Protein AF-A0A9W8F4L6-F1 (afdb_monomer)

Mean predicted aligned error: 13.05 Å

Sequence (241 aa):
MTMAGIDSVGIVLVGTKADLKDERQVTKKEAGELAAKFGCPYVETSAREGTNIEELFVKSVWVANKSRGRCEEGTVGARFVKGEYSEKYYPTVIDTYNKVLKVDGIEYNLEITDTKGQDEASLLDSFFVVSMEVYVIAFSVTSQRNFKIARVIRDKLFGLAGTAIIGMVLVGTKCDLVDERQVSREEAQAMADEFECPYVETSARLGTNIDELFIKSIYVANKSRGGLDDSSGDKAMCLFM

Foldseek 3Di:
DDPPPCLQDFDEAEAEPPVPPVPDPDDPVNSCVVCVVVVHHYDYDYPPVRPCPVVVVQSNVVSNCVSVVNDDFDDLQNCLQVVDGDSDDTQDQKDWDWDWDADPNATAIEIEIEHGPPPDLPPPDLVCLVPALEEEQEDEQLDPSSVVVSVVNLVVSCVSNPPADYQYEYEHEPVVPVVSGPHDPVNSVVVCVVVVHHYDYAYSPVRPCSSVRVNSRVVSSCVSVVNDDRDHHYYHYYYYD

pLDDT: mean 79.47, std 16.09, range [33.25, 98.5]

Solvent-accessible surface area (backbone atoms only — not comparable to full-atom values): 13875 Å² total; per-residue (Å²): 136,80,80,85,81,55,92,64,66,55,58,69,44,73,46,69,56,59,78,49,66,91,75,59,86,72,54,73,64,62,52,45,53,51,18,57,75,70,75,30,56,66,46,63,22,15,86,89,78,57,39,50,50,67,58,47,54,54,51,48,52,46,34,55,26,51,58,68,74,54,76,80,52,52,43,60,68,54,23,65,67,68,75,53,68,46,94,73,64,74,92,57,77,64,49,77,47,73,46,79,46,76,55,100,88,35,51,29,43,36,38,39,38,41,45,53,82,62,99,48,83,80,72,73,49,68,70,60,65,75,71,46,45,21,40,36,43,49,25,43,26,57,30,59,65,41,51,58,46,43,54,55,43,51,55,49,51,52,66,73,42,66,88,60,87,78,22,49,34,38,33,34,30,53,58,77,48,64,95,54,50,62,50,53,71,66,61,53,44,53,52,17,58,75,67,74,30,54,67,43,64,24,16,40,84,81,55,40,52,49,67,58,48,57,53,51,43,49,56,35,34,43,55,70,67,71,66,69,82,88,82,67,65,46,78,44,40,35,39,38,70

Structure (mmCIF, N/CA/C/O backbone):
data_AF-A0A9W8F4L6-F1
#
_entry.id   AF-A0A9W8F4L6-F1
#
loop_
_atom_site.group_PDB
_atom_site.id
_atom_site.type_symbol
_atom_site.label_atom_id
_atom_site.label_alt_id
_atom_site.label_comp_id
_atom_site.label_asym_id
_atom_site.label_entity_id
_atom_site.label_seq_id
_atom_site.pdbx_PDB_ins_code
_atom_site.Cartn_x
_atom_site.Cartn_y
_atom_site.Cartn_z
_atom_site.occupancy
_atom_site.B_iso_or_equiv
_atom_site.auth_seq_id
_atom_site.auth_comp_id
_atom_site.auth_asym_id
_atom_site.auth_atom_id
_atom_site.pdbx_PDB_model_num
ATOM 1 N N . MET A 1 1 ? 45.730 1.310 5.653 1.00 34.28 1 MET A N 1
ATOM 2 C CA . MET A 1 1 ? 44.902 2.520 5.486 1.00 34.28 1 MET A CA 1
ATOM 3 C C . MET A 1 1 ? 43.501 2.040 5.139 1.00 34.28 1 MET A C 1
ATOM 5 O O . MET A 1 1 ? 43.234 1.709 3.994 1.00 34.28 1 MET A O 1
ATOM 9 N N . THR A 1 2 ? 42.673 1.803 6.151 1.00 33.25 2 THR A N 1
ATOM 10 C CA . THR A 1 2 ? 41.296 1.319 5.991 1.00 33.25 2 THR A CA 1
ATOM 11 C C . THR A 1 2 ? 40.441 2.470 5.468 1.00 33.25 2 THR A C 1
ATOM 13 O O . THR A 1 2 ? 40.422 3.544 6.064 1.00 33.25 2 THR A O 1
ATOM 16 N N . MET A 1 3 ? 39.791 2.270 4.320 1.00 35.69 3 MET A N 1
ATOM 17 C CA . MET A 1 3 ? 38.921 3.258 3.673 1.00 35.69 3 MET A CA 1
ATOM 18 C C . MET A 1 3 ? 37.593 3.392 4.436 1.00 35.69 3 MET A C 1
ATOM 20 O O . MET A 1 3 ? 36.544 2.970 3.962 1.00 35.69 3 MET A O 1
ATOM 24 N N . ALA A 1 4 ? 37.642 3.973 5.633 1.00 38.38 4 ALA A N 1
ATOM 25 C CA . ALA A 1 4 ? 36.458 4.404 6.366 1.00 38.38 4 ALA A CA 1
ATOM 26 C C . ALA A 1 4 ? 35.875 5.639 5.657 1.00 38.38 4 ALA A C 1
ATOM 28 O O . ALA A 1 4 ? 36.333 6.760 5.866 1.00 38.38 4 ALA A O 1
ATOM 29 N N . GLY A 1 5 ? 34.933 5.419 4.739 1.00 38.94 5 GLY A N 1
ATOM 30 C CA . GLY A 1 5 ? 34.286 6.501 3.987 1.00 38.94 5 GLY A CA 1
ATOM 31 C C . GLY A 1 5 ? 33.469 6.078 2.764 1.00 38.94 5 GLY A C 1
ATOM 32 O O . GLY A 1 5 ? 32.783 6.919 2.194 1.00 38.94 5 GLY A O 1
ATOM 33 N N . ILE A 1 6 ? 33.514 4.803 2.358 1.00 46.62 6 ILE A N 1
ATOM 34 C CA . ILE A 1 6 ? 32.772 4.293 1.186 1.00 46.62 6 ILE A CA 1
ATOM 35 C C . ILE A 1 6 ? 31.476 3.561 1.561 1.00 46.62 6 ILE A C 1
ATOM 37 O O . ILE A 1 6 ? 30.700 3.220 0.674 1.00 46.62 6 ILE A O 1
ATOM 41 N N . ASP A 1 7 ? 31.196 3.354 2.850 1.00 48.59 7 ASP A N 1
ATOM 42 C CA . ASP A 1 7 ? 30.061 2.530 3.305 1.00 48.59 7 ASP A CA 1
ATOM 43 C C . ASP A 1 7 ? 28.673 3.110 2.946 1.00 48.59 7 ASP A C 1
ATOM 45 O O . ASP A 1 7 ? 27.651 2.474 3.189 1.00 48.59 7 ASP A O 1
ATOM 49 N N . SER A 1 8 ? 28.610 4.295 2.325 1.00 54.59 8 SER A N 1
ATOM 50 C CA . SER A 1 8 ? 27.372 4.952 1.881 1.00 54.59 8 SER A CA 1
ATOM 51 C C . SER A 1 8 ? 27.221 5.095 0.358 1.00 54.59 8 SER A C 1
ATOM 53 O O . SER A 1 8 ? 26.164 5.540 -0.108 1.00 54.59 8 SER A O 1
ATOM 55 N N . VAL A 1 9 ? 28.231 4.721 -0.440 1.00 65.12 9 VAL A N 1
ATOM 56 C CA . VAL A 1 9 ? 28.195 4.895 -1.900 1.00 65.12 9 VAL A CA 1
ATOM 57 C C . VAL A 1 9 ? 27.695 3.628 -2.569 1.00 65.12 9 VAL A C 1
ATOM 59 O O . VAL A 1 9 ? 28.310 2.566 -2.512 1.00 65.12 9 VAL A O 1
ATOM 62 N N . GLY A 1 10 ? 26.570 3.762 -3.254 1.00 74.50 10 GLY A N 1
ATOM 63 C CA . GLY A 1 10 ? 26.047 2.704 -4.082 1.00 74.50 10 GLY A CA 1
ATOM 64 C C . GLY A 1 10 ? 26.858 2.521 -5.378 1.00 74.50 10 GLY A C 1
ATOM 65 O O . GLY A 1 10 ? 26.986 3.462 -6.156 1.00 74.50 10 GLY A O 1
ATOM 66 N N . ILE A 1 11 ? 27.364 1.310 -5.634 1.00 85.00 11 ILE A N 1
ATOM 67 C CA . ILE A 1 11 ? 28.163 0.959 -6.822 1.00 85.00 11 ILE A CA 1
ATOM 68 C C . ILE A 1 11 ? 27.403 -0.032 -7.720 1.00 85.00 11 ILE A C 1
ATOM 70 O O . ILE A 1 11 ? 26.806 -0.980 -7.221 1.00 85.00 11 ILE A O 1
ATOM 74 N N . VAL A 1 12 ? 27.473 0.145 -9.044 1.00 89.75 12 VAL A N 1
ATOM 75 C CA . VAL A 1 12 ? 27.053 -0.841 -10.061 1.00 89.75 12 VAL A CA 1
ATOM 76 C C . VAL A 1 12 ? 28.251 -1.121 -10.968 1.00 89.75 12 VAL A C 1
ATOM 78 O O . VAL A 1 12 ? 28.859 -0.183 -11.481 1.00 89.75 12 VAL A O 1
ATOM 81 N N . LEU A 1 13 ? 28.602 -2.391 -11.178 1.00 92.44 13 LEU A N 1
ATOM 82 C CA . LEU A 1 13 ? 29.636 -2.772 -12.140 1.00 92.44 13 LEU A CA 1
ATOM 83 C C . LEU A 1 13 ? 29.029 -2.865 -13.545 1.00 92.44 13 LEU A C 1
ATOM 85 O O . LEU A 1 13 ? 28.025 -3.546 -13.748 1.00 92.44 13 LEU A O 1
ATOM 89 N N . VAL A 1 14 ? 29.658 -2.216 -14.526 1.00 94.56 14 VAL A N 1
ATOM 90 C CA . VAL A 1 14 ? 29.135 -2.142 -15.897 1.00 94.56 14 VAL A CA 1
ATOM 91 C C . VAL A 1 14 ? 30.160 -2.670 -16.893 1.00 94.56 14 VAL A C 1
ATOM 93 O O . VAL A 1 14 ? 31.240 -2.106 -17.050 1.00 94.56 14 VAL A O 1
ATOM 96 N N . GLY A 1 15 ? 29.807 -3.739 -17.604 1.00 93.19 15 GLY A N 1
ATOM 97 C CA . GLY A 1 15 ? 30.480 -4.129 -18.839 1.00 93.19 15 GLY A CA 1
ATOM 98 C C . GLY A 1 15 ? 29.952 -3.272 -19.984 1.00 93.19 15 GLY A C 1
ATOM 99 O O . GLY A 1 15 ? 28.742 -3.174 -20.163 1.00 93.19 15 GLY A O 1
ATOM 100 N N . THR A 1 16 ? 30.830 -2.636 -20.752 1.00 91.50 16 THR A N 1
ATOM 101 C CA . THR A 1 16 ? 30.438 -1.814 -21.910 1.00 91.50 16 THR A CA 1
ATOM 102 C C . THR A 1 16 ? 30.821 -2.509 -23.211 1.00 91.50 16 THR A C 1
ATOM 104 O O . THR A 1 16 ? 31.659 -3.410 -23.206 1.00 91.50 16 THR A O 1
ATOM 107 N N . LYS A 1 17 ? 30.228 -2.070 -24.327 1.00 90.56 17 LYS A N 1
ATOM 108 C CA . LYS A 1 17 ? 30.459 -2.627 -25.672 1.00 90.56 17 LYS A CA 1
ATOM 109 C C . LYS A 1 17 ? 30.108 -4.116 -25.780 1.00 90.56 17 LYS A C 1
ATOM 111 O O . LYS A 1 17 ? 30.828 -4.890 -26.404 1.00 90.56 17 LYS A O 1
ATOM 116 N N . ALA A 1 18 ? 29.003 -4.532 -25.159 1.00 88.69 18 ALA A N 1
ATOM 117 C CA . ALA A 1 18 ? 28.553 -5.926 -25.183 1.00 88.69 18 ALA A CA 1
ATOM 118 C C . ALA A 1 18 ? 28.288 -6.477 -26.604 1.00 88.69 18 ALA A C 1
ATOM 120 O O . ALA A 1 18 ? 28.269 -7.696 -26.787 1.00 88.69 18 ALA A O 1
ATOM 121 N N . ASP A 1 19 ? 28.114 -5.589 -27.587 1.00 89.06 19 ASP A N 1
ATOM 122 C CA . ASP A 1 19 ? 27.988 -5.882 -29.017 1.00 89.06 19 ASP A CA 1
ATOM 123 C C . ASP A 1 19 ? 29.286 -6.424 -29.647 1.00 89.06 19 ASP A C 1
ATOM 125 O O . ASP A 1 19 ? 29.230 -7.243 -30.564 1.00 89.06 19 ASP A O 1
ATOM 129 N N . LEU A 1 20 ? 30.460 -6.063 -29.117 1.00 90.94 20 LEU A N 1
ATOM 130 C CA . LEU A 1 20 ? 31.762 -6.514 -29.624 1.00 90.94 20 LEU A CA 1
ATOM 131 C C . LEU A 1 20 ? 32.162 -7.866 -29.015 1.00 90.94 20 LEU A C 1
ATOM 133 O O . LEU A 1 20 ? 33.085 -7.969 -28.205 1.00 90.94 20 LEU A O 1
ATOM 137 N N . LYS A 1 21 ? 31.437 -8.927 -29.385 1.00 85.19 21 LYS A N 1
ATOM 138 C CA . LYS A 1 21 ? 31.648 -10.277 -28.828 1.00 85.19 21 LYS A CA 1
ATOM 139 C C . LYS A 1 21 ? 33.041 -10.838 -29.124 1.00 85.19 21 LYS A C 1
ATOM 141 O O . LYS A 1 21 ? 33.616 -11.469 -28.242 1.00 85.19 21 LYS A O 1
ATOM 146 N N . ASP A 1 22 ? 33.574 -10.563 -30.310 1.00 88.12 22 ASP A N 1
ATOM 147 C CA . ASP A 1 22 ? 34.864 -11.095 -30.772 1.00 88.12 22 ASP A CA 1
ATOM 148 C C . ASP A 1 22 ? 36.071 -10.339 -30.191 1.00 88.12 22 ASP A C 1
ATOM 150 O O . ASP A 1 22 ? 37.180 -10.863 -30.154 1.00 88.12 22 ASP A O 1
ATOM 154 N N . GLU A 1 23 ? 35.856 -9.128 -29.668 1.00 88.38 23 GLU A N 1
ATOM 155 C CA . GLU A 1 23 ? 36.890 -8.324 -28.998 1.00 88.38 23 GLU A CA 1
ATOM 156 C C . GLU A 1 23 ? 36.858 -8.486 -27.469 1.00 88.38 23 GLU A C 1
ATOM 158 O O . GLU A 1 23 ? 37.618 -7.841 -26.739 1.00 88.38 23 GLU A O 1
ATOM 163 N N . ARG A 1 24 ? 35.980 -9.355 -26.955 1.00 88.12 24 ARG A N 1
ATOM 164 C CA . ARG A 1 24 ? 35.777 -9.563 -25.523 1.00 88.12 24 ARG A CA 1
ATOM 165 C C . ARG A 1 24 ? 37.049 -10.070 -24.845 1.00 88.12 24 ARG A C 1
ATOM 167 O O . ARG A 1 24 ? 37.495 -11.183 -25.089 1.00 88.12 24 ARG A O 1
ATOM 174 N N . GLN A 1 25 ? 37.545 -9.281 -23.895 1.00 91.06 25 GLN A N 1
ATOM 175 C CA . GLN A 1 25 ? 38.689 -9.649 -23.050 1.00 91.06 25 GLN A CA 1
ATOM 176 C C . GLN A 1 25 ? 38.284 -10.163 -21.662 1.00 91.06 25 GLN A C 1
ATOM 178 O O . GLN A 1 25 ? 39.087 -10.793 -20.988 1.00 91.06 25 GLN A O 1
ATOM 183 N N . VAL A 1 26 ? 37.051 -9.884 -21.222 1.00 90.62 26 VAL A N 1
ATOM 184 C CA . VAL A 1 26 ? 36.539 -10.292 -19.905 1.00 90.62 26 VAL A CA 1
ATOM 185 C C . VAL A 1 26 ? 35.246 -11.071 -20.086 1.00 90.62 26 VAL A C 1
ATOM 187 O O . VAL A 1 26 ? 34.292 -10.609 -20.729 1.00 90.62 26 VAL A O 1
ATOM 190 N N . THR A 1 27 ? 35.201 -12.274 -19.526 1.00 90.94 27 THR A N 1
ATOM 191 C CA . THR A 1 27 ? 34.002 -13.106 -19.572 1.00 90.94 27 THR A CA 1
ATOM 192 C C . THR A 1 27 ? 32.937 -12.580 -18.612 1.00 90.94 27 THR A C 1
ATOM 194 O O . THR A 1 27 ? 33.226 -11.958 -17.588 1.00 90.94 27 THR A O 1
ATOM 197 N N . LYS A 1 28 ? 31.666 -12.882 -18.904 1.00 88.25 28 LYS A N 1
ATOM 198 C CA . LYS A 1 28 ? 30.555 -12.539 -17.999 1.00 88.25 28 LYS A CA 1
ATOM 199 C C . LYS A 1 28 ? 30.740 -13.139 -16.603 1.00 88.25 28 LYS A C 1
ATOM 201 O O . LYS A 1 28 ? 30.336 -12.534 -15.617 1.00 88.25 28 LYS A O 1
ATOM 206 N N . LYS A 1 29 ? 31.335 -14.335 -16.537 1.00 89.06 29 LYS A N 1
ATOM 207 C CA . LYS A 1 29 ? 31.584 -15.062 -15.292 1.00 89.06 29 LYS A CA 1
ATOM 208 C C . LYS A 1 29 ? 32.605 -14.325 -14.425 1.00 89.06 29 LYS A C 1
ATOM 210 O O . LYS A 1 29 ? 32.299 -14.038 -13.276 1.00 89.06 29 LYS A O 1
ATOM 215 N N . GLU A 1 30 ? 33.752 -13.950 -14.989 1.00 92.50 30 GLU A N 1
ATOM 216 C CA . GLU A 1 30 ? 34.799 -13.207 -14.270 1.00 92.50 30 GLU A CA 1
ATOM 217 C C . GLU A 1 30 ? 34.292 -11.852 -13.764 1.00 92.50 30 GLU A C 1
ATOM 219 O O . GLU A 1 30 ? 34.523 -11.482 -12.614 1.00 92.50 30 GLU A O 1
ATOM 224 N N . ALA A 1 31 ? 33.548 -11.121 -14.598 1.00 90.38 31 ALA A N 1
ATOM 225 C CA . ALA A 1 31 ? 32.955 -9.852 -14.192 1.00 90.38 31 ALA A CA 1
ATOM 226 C C . ALA A 1 31 ? 31.881 -10.029 -13.101 1.00 90.38 31 ALA A C 1
ATOM 228 O O . ALA A 1 31 ? 31.809 -9.226 -12.171 1.00 90.38 31 ALA A O 1
ATOM 229 N N . GLY A 1 32 ? 31.082 -11.099 -13.174 1.00 87.06 32 GLY A N 1
ATOM 230 C CA . GLY A 1 32 ? 30.109 -11.454 -12.140 1.00 87.06 32 GLY A CA 1
ATOM 231 C C . GLY A 1 32 ? 30.762 -11.817 -10.802 1.00 87.06 32 GLY A C 1
ATOM 232 O O . GLY A 1 32 ? 30.316 -11.345 -9.758 1.00 87.06 32 GLY A O 1
ATOM 233 N N . GLU A 1 33 ? 31.847 -12.594 -10.822 1.00 90.19 33 GLU A N 1
ATOM 234 C CA . GLU A 1 33 ? 32.636 -12.935 -9.629 1.00 90.19 33 GLU A CA 1
ATOM 235 C C . GLU A 1 33 ? 33.272 -11.688 -8.995 1.00 90.19 33 GLU A C 1
ATOM 237 O O . GLU A 1 33 ? 33.252 -11.526 -7.772 1.00 90.19 33 GLU A O 1
ATOM 242 N N . LEU A 1 34 ? 33.774 -10.761 -9.819 1.00 88.00 34 LEU A N 1
ATOM 243 C CA . LEU A 1 34 ? 34.301 -9.481 -9.354 1.00 88.00 34 LEU A CA 1
ATOM 244 C C . LEU A 1 34 ? 33.211 -8.632 -8.685 1.00 88.00 34 LEU A C 1
ATOM 246 O O . LEU A 1 34 ? 33.422 -8.115 -7.590 1.00 88.00 34 LEU A O 1
ATOM 250 N N . ALA A 1 35 ? 32.038 -8.520 -9.308 1.00 86.12 35 ALA A N 1
ATOM 251 C CA . ALA A 1 35 ? 30.909 -7.776 -8.753 1.00 86.12 35 ALA A CA 1
ATOM 252 C C . ALA A 1 35 ? 30.435 -8.361 -7.415 1.00 86.12 35 ALA A C 1
ATOM 254 O O . ALA A 1 35 ? 30.217 -7.621 -6.456 1.00 86.12 35 ALA A O 1
ATOM 255 N N . ALA A 1 36 ? 30.378 -9.694 -7.313 1.00 80.69 36 ALA A N 1
ATOM 256 C CA . ALA A 1 36 ? 30.065 -10.388 -6.067 1.00 80.69 36 ALA A CA 1
ATOM 257 C C . ALA A 1 36 ? 31.086 -10.071 -4.962 1.00 80.69 36 ALA A C 1
ATOM 259 O O . ALA A 1 36 ? 30.694 -9.786 -3.832 1.00 80.69 36 ALA A O 1
ATOM 260 N N . LYS A 1 37 ? 32.386 -10.035 -5.291 1.00 84.25 37 LYS A N 1
ATOM 261 C CA . LYS A 1 37 ? 33.453 -9.661 -4.348 1.00 84.25 37 LYS A CA 1
ATOM 262 C C . LYS A 1 37 ? 33.311 -8.226 -3.825 1.00 84.25 37 LYS A C 1
ATOM 264 O O . LYS A 1 37 ? 33.662 -7.968 -2.677 1.00 84.25 37 LYS A O 1
ATOM 269 N N . PHE A 1 38 ? 32.797 -7.310 -4.644 1.00 80.94 38 PHE A N 1
ATOM 270 C CA . PHE A 1 38 ? 32.512 -5.923 -4.254 1.00 80.94 38 PHE A CA 1
ATOM 271 C C . PHE A 1 38 ? 31.097 -5.713 -3.694 1.00 80.94 38 PHE A C 1
ATOM 273 O O . PHE A 1 38 ? 30.747 -4.590 -3.336 1.00 80.94 38 PHE A O 1
ATOM 280 N N . GLY A 1 39 ? 30.273 -6.763 -3.615 1.00 79.12 39 GLY A N 1
ATOM 281 C CA . GLY A 1 39 ? 28.897 -6.671 -3.128 1.00 79.12 39 GLY A CA 1
ATOM 282 C C . GLY A 1 39 ? 27.981 -5.797 -3.996 1.00 79.12 39 GLY A C 1
ATOM 283 O O . GLY A 1 39 ? 26.990 -5.268 -3.490 1.00 79.12 39 GLY A O 1
ATOM 284 N N . CYS A 1 40 ? 28.296 -5.628 -5.283 1.00 82.31 40 CYS A N 1
ATOM 285 C CA . CYS A 1 40 ? 27.554 -4.777 -6.210 1.00 82.31 40 CYS A CA 1
ATOM 286 C C . CYS A 1 40 ? 26.892 -5.586 -7.341 1.00 82.31 40 CYS A C 1
ATOM 288 O O . CYS A 1 40 ? 27.348 -6.677 -7.686 1.00 82.31 40 CYS A O 1
ATOM 290 N N . PRO A 1 41 ? 25.794 -5.092 -7.940 1.00 85.50 41 PRO A N 1
ATOM 291 C CA . PRO A 1 41 ? 25.222 -5.706 -9.130 1.00 85.50 41 PRO A CA 1
ATOM 292 C C . PRO A 1 41 ? 26.109 -5.479 -10.360 1.00 85.50 41 PRO A C 1
ATOM 294 O O . PRO A 1 41 ? 26.782 -4.457 -10.479 1.00 85.50 41 PRO A O 1
ATOM 297 N N . TYR A 1 42 ? 26.035 -6.419 -11.302 1.00 92.94 42 TYR A N 1
ATOM 298 C CA . TYR A 1 42 ? 26.697 -6.359 -12.604 1.00 92.94 42 TYR A CA 1
ATOM 299 C C . TYR A 1 42 ? 25.675 -6.266 -13.743 1.00 92.94 42 TYR A C 1
ATOM 301 O O . TYR A 1 42 ? 24.632 -6.927 -13.688 1.00 92.94 42 TYR A O 1
ATOM 309 N N . VAL A 1 43 ? 25.978 -5.456 -14.762 1.00 92.25 43 VAL A N 1
ATOM 310 C CA . VAL A 1 43 ? 25.197 -5.315 -16.005 1.00 92.25 43 VAL A CA 1
ATOM 311 C C . VAL A 1 43 ? 26.138 -5.240 -17.196 1.00 92.25 43 VAL A C 1
ATOM 313 O O . VAL A 1 43 ? 27.144 -4.537 -17.151 1.00 92.25 43 VAL A O 1
ATOM 316 N N . GLU A 1 44 ? 25.791 -5.908 -18.291 1.00 93.00 44 GLU A N 1
ATOM 317 C CA . GLU A 1 44 ? 26.449 -5.702 -19.581 1.00 93.00 44 GLU A CA 1
ATOM 318 C C . GLU A 1 44 ? 25.601 -4.827 -20.480 1.00 93.00 44 GLU A C 1
ATOM 320 O O . GLU A 1 44 ? 24.432 -5.126 -20.682 1.00 93.00 44 GLU A O 1
ATOM 325 N N . THR A 1 45 ? 26.206 -3.801 -21.061 1.00 93.88 45 THR A N 1
ATOM 326 C CA . THR A 1 45 ? 25.520 -2.793 -21.861 1.00 93.88 45 THR A CA 1
ATOM 327 C C . THR A 1 45 ? 26.156 -2.624 -23.234 1.00 93.88 45 THR A C 1
ATOM 329 O O . THR A 1 45 ? 27.372 -2.764 -23.407 1.00 93.88 45 THR A O 1
ATOM 332 N N . SER A 1 46 ? 25.333 -2.266 -24.217 1.00 91.94 46 SER A N 1
ATOM 333 C CA . SER A 1 46 ? 25.796 -1.693 -25.480 1.00 91.94 46 SER A CA 1
ATOM 334 C C . SER A 1 46 ? 25.089 -0.367 -25.700 1.00 91.94 46 SER A C 1
ATOM 336 O O . SER A 1 46 ? 23.885 -0.329 -25.930 1.00 91.94 46 SER A O 1
ATOM 338 N N . ALA A 1 47 ? 25.844 0.730 -25.662 1.00 86.88 47 ALA A N 1
ATOM 339 C CA . ALA A 1 47 ? 25.307 2.039 -26.023 1.00 86.88 47 ALA A CA 1
ATOM 340 C C . ALA A 1 47 ? 24.929 2.112 -27.513 1.00 86.88 47 ALA A C 1
ATOM 342 O O . ALA A 1 47 ? 24.049 2.879 -27.882 1.00 86.88 47 ALA A O 1
ATOM 343 N N . ARG A 1 48 ? 25.582 1.305 -28.363 1.00 90.12 48 ARG A N 1
ATOM 344 C CA . ARG A 1 48 ? 25.323 1.247 -29.805 1.00 90.12 48 ARG A CA 1
ATOM 345 C C . ARG A 1 48 ? 23.995 0.564 -30.118 1.00 90.12 48 ARG A C 1
ATOM 347 O O . ARG A 1 48 ? 23.258 1.047 -30.966 1.00 90.12 48 ARG A O 1
ATOM 354 N N . GLU A 1 49 ? 23.719 -0.557 -29.456 1.00 89.75 49 GLU A N 1
ATOM 355 C CA . GLU A 1 49 ? 22.516 -1.364 -29.704 1.00 89.75 49 GLU A CA 1
ATOM 356 C C . GLU A 1 49 ? 21.366 -1.050 -28.736 1.00 89.75 49 GLU A C 1
ATOM 358 O O . GLU A 1 49 ? 20.273 -1.585 -28.883 1.00 89.75 49 GLU A O 1
ATOM 363 N N . GLY A 1 50 ? 21.597 -0.206 -27.725 1.00 84.44 50 GLY A N 1
ATOM 364 C CA . GLY A 1 50 ? 20.627 0.058 -26.657 1.00 84.44 50 GLY A CA 1
ATOM 365 C C . GLY A 1 50 ? 20.487 -1.090 -25.646 1.00 84.44 50 GLY A C 1
ATOM 366 O O . GLY A 1 50 ? 19.636 -1.037 -24.760 1.00 84.44 50 GLY A O 1
ATOM 367 N N . THR A 1 51 ? 21.329 -2.120 -25.735 1.00 86.56 51 THR A N 1
ATOM 368 C CA . THR A 1 51 ? 21.262 -3.321 -24.896 1.00 86.56 51 THR A CA 1
ATOM 369 C C . THR A 1 51 ? 21.444 -2.983 -23.415 1.00 86.56 51 THR A C 1
ATOM 371 O O . THR A 1 51 ? 22.481 -2.437 -23.027 1.00 86.56 51 THR A O 1
ATOM 374 N N . ASN A 1 52 ? 20.452 -3.353 -22.595 1.00 80.06 52 ASN A N 1
ATOM 375 C CA . ASN A 1 52 ? 20.416 -3.246 -21.126 1.00 80.06 52 ASN A CA 1
ATOM 376 C C . ASN A 1 52 ? 20.701 -1.844 -20.554 1.00 80.06 52 ASN A C 1
ATOM 378 O O . ASN A 1 52 ? 21.104 -1.709 -19.397 1.00 80.06 52 ASN A O 1
ATOM 382 N N . ILE A 1 53 ? 20.494 -0.787 -21.345 1.00 84.75 53 ILE A N 1
ATOM 383 C CA . ILE A 1 53 ? 20.680 0.595 -20.885 1.00 84.75 53 ILE A CA 1
ATOM 384 C C . ILE A 1 53 ? 19.639 0.948 -19.816 1.00 84.75 53 ILE A C 1
ATOM 386 O O . ILE A 1 53 ? 19.997 1.466 -18.761 1.00 84.75 53 ILE A O 1
ATOM 390 N N . GLU A 1 54 ? 18.372 0.591 -20.030 1.00 77.25 54 GLU A N 1
ATOM 391 C CA . GLU A 1 54 ? 17.310 0.779 -19.031 1.00 77.25 54 GLU A CA 1
ATOM 392 C C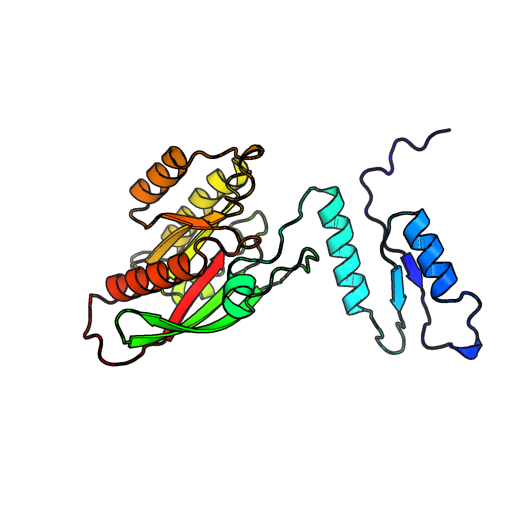 . GLU A 1 54 ? 17.588 -0.014 -17.746 1.00 77.25 54 GLU A C 1
ATOM 394 O O . GLU A 1 54 ? 17.504 0.531 -16.645 1.00 77.25 54 GLU A O 1
ATOM 399 N N . GLU A 1 55 ? 18.017 -1.275 -17.871 1.00 74.44 55 GLU A N 1
ATOM 400 C CA . GLU A 1 55 ? 18.382 -2.121 -16.729 1.00 74.44 55 GLU A CA 1
ATOM 401 C C . GLU A 1 55 ? 19.528 -1.510 -15.898 1.00 74.44 55 GLU A C 1
ATOM 403 O O . GLU A 1 55 ? 19.502 -1.567 -14.663 1.00 74.44 55 GLU A O 1
ATOM 408 N N . LEU A 1 56 ? 20.515 -0.883 -16.552 1.00 84.19 56 LEU A N 1
ATOM 409 C CA . LEU A 1 56 ? 21.594 -0.159 -15.880 1.00 84.19 56 LEU A CA 1
ATOM 410 C C . LEU A 1 56 ? 21.059 1.014 -15.047 1.00 84.19 56 LEU A C 1
ATOM 412 O O . LEU A 1 56 ? 21.442 1.159 -13.880 1.00 84.19 56 LEU A O 1
ATOM 416 N N . PHE A 1 57 ? 20.172 1.838 -15.611 1.00 78.62 57 PHE A N 1
ATOM 417 C CA . PHE A 1 57 ? 19.567 2.953 -14.877 1.00 78.62 57 PHE A CA 1
ATOM 418 C C . PHE A 1 57 ? 18.762 2.454 -13.676 1.00 78.62 57 PHE A C 1
ATOM 420 O O . PHE A 1 57 ? 18.952 2.935 -12.557 1.00 78.62 57 PHE A O 1
ATOM 427 N N . VAL A 1 58 ? 17.945 1.422 -13.875 1.00 66.50 58 VAL A N 1
ATOM 428 C CA . VAL A 1 58 ? 17.138 0.794 -12.822 1.00 66.50 58 VAL A CA 1
ATOM 429 C C . VAL A 1 58 ? 18.007 0.273 -11.672 1.00 66.50 58 VAL A C 1
ATOM 431 O O . VAL A 1 58 ? 17.741 0.573 -10.505 1.00 66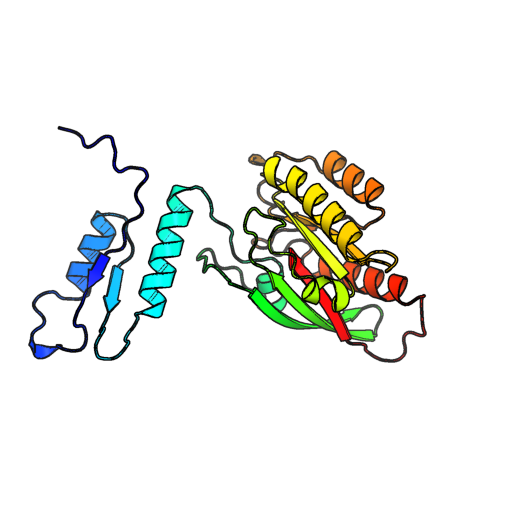.50 58 VAL A O 1
ATOM 434 N N . LYS A 1 59 ? 19.093 -0.453 -11.967 1.00 73.94 59 LYS A N 1
ATOM 435 C CA . LYS A 1 59 ? 20.009 -0.958 -10.928 1.00 73.94 59 LYS A CA 1
ATOM 436 C C . LYS A 1 59 ? 20.770 0.159 -10.225 1.00 73.94 59 LYS A C 1
ATOM 438 O O . LYS A 1 59 ? 21.014 0.050 -9.027 1.00 73.94 59 LYS A O 1
ATOM 443 N N . SER A 1 60 ? 21.103 1.238 -10.929 1.00 75.62 60 SER A N 1
ATOM 444 C CA . SER A 1 60 ? 21.757 2.409 -10.333 1.00 75.62 60 SER A CA 1
ATOM 445 C C . SER A 1 60 ? 20.857 3.077 -9.293 1.00 75.62 60 SER A C 1
ATOM 447 O O . SER A 1 60 ? 21.302 3.373 -8.183 1.00 75.62 60 SER A O 1
ATOM 449 N N . VAL A 1 61 ? 19.567 3.231 -9.608 1.00 67.44 61 VAL A N 1
ATOM 450 C CA . VAL A 1 61 ? 18.565 3.740 -8.661 1.00 67.44 61 VAL A CA 1
ATOM 451 C C . VAL A 1 61 ? 18.382 2.778 -7.482 1.00 67.44 61 VAL A C 1
ATOM 453 O O . VAL A 1 61 ? 18.365 3.224 -6.335 1.00 67.44 61 VAL A O 1
ATOM 456 N N . TRP A 1 62 ? 18.301 1.465 -7.731 1.00 62.78 62 TRP A N 1
ATOM 457 C CA . TRP A 1 62 ? 18.181 0.457 -6.668 1.00 62.78 62 TRP A CA 1
ATOM 458 C C . TRP A 1 62 ? 19.340 0.537 -5.669 1.00 62.78 62 TRP A C 1
ATOM 460 O O . TRP A 1 62 ? 19.124 0.647 -4.461 1.00 62.78 62 TRP A O 1
ATOM 470 N N . VAL A 1 63 ? 20.574 0.553 -6.170 1.00 71.50 63 VAL A N 1
ATOM 471 C CA . VAL A 1 63 ? 21.775 0.623 -5.338 1.00 71.50 63 VAL A CA 1
ATOM 472 C C . VAL A 1 63 ? 21.838 1.942 -4.544 1.00 71.50 63 VAL A C 1
ATOM 474 O O . VAL A 1 63 ? 22.185 1.931 -3.362 1.00 71.50 63 VAL A O 1
ATOM 477 N N . ALA A 1 64 ? 21.435 3.067 -5.143 1.00 68.50 64 ALA A N 1
ATOM 478 C CA . ALA A 1 64 ? 21.375 4.365 -4.466 1.00 68.50 64 ALA A CA 1
ATOM 479 C C . ALA A 1 64 ? 20.297 4.450 -3.366 1.00 68.50 64 ALA A C 1
ATOM 481 O O . ALA A 1 64 ? 20.424 5.258 -2.440 1.00 68.50 64 ALA A O 1
ATOM 482 N N . ASN A 1 65 ? 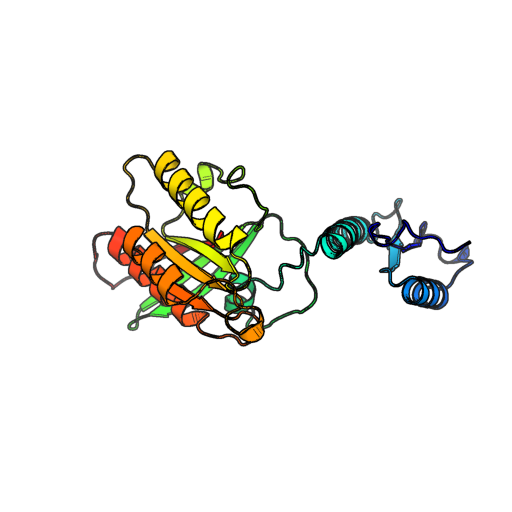19.234 3.649 -3.466 1.00 58.38 65 ASN A N 1
ATOM 483 C CA . ASN A 1 65 ? 18.165 3.582 -2.468 1.00 58.38 65 ASN A CA 1
ATOM 484 C C . ASN A 1 65 ? 18.486 2.588 -1.343 1.00 58.38 65 ASN A C 1
ATOM 486 O O . ASN A 1 65 ? 18.222 2.889 -0.177 1.00 58.38 65 ASN A O 1
ATOM 490 N N . LYS A 1 66 ? 19.154 1.469 -1.658 1.00 57.03 66 LYS A N 1
ATOM 491 C CA . LYS A 1 66 ? 19.608 0.478 -0.670 1.00 57.03 66 LYS A CA 1
ATOM 492 C C . LYS A 1 66 ? 20.498 1.100 0.413 1.00 57.03 66 LYS A C 1
ATOM 494 O O . LYS A 1 66 ? 20.286 0.835 1.592 1.00 57.03 66 LYS A O 1
ATOM 499 N N . SER A 1 67 ? 21.451 1.966 0.047 1.00 53.88 67 SER A N 1
ATOM 500 C CA . SER A 1 67 ? 22.343 2.628 1.021 1.00 53.88 67 SER A CA 1
ATOM 501 C C . SER A 1 67 ? 21.646 3.677 1.897 1.00 53.88 67 SER A C 1
ATOM 503 O O . SER A 1 67 ? 22.201 4.107 2.904 1.00 53.88 67 SER A O 1
ATOM 505 N N . ARG A 1 68 ? 20.415 4.070 1.549 1.00 52.69 68 ARG A N 1
ATOM 506 C CA . ARG A 1 68 ? 19.584 5.010 2.316 1.00 52.69 68 ARG A CA 1
ATOM 507 C C . ARG A 1 68 ? 18.568 4.316 3.229 1.00 52.69 68 ARG A C 1
ATOM 509 O O . ARG A 1 68 ? 17.705 4.995 3.772 1.00 52.69 68 ARG A O 1
ATOM 516 N N . GLY A 1 69 ? 18.624 2.985 3.354 1.00 44.06 69 GLY A N 1
ATOM 517 C CA . GLY A 1 69 ? 17.599 2.210 4.064 1.00 44.06 69 GLY A CA 1
ATOM 518 C C . GLY A 1 69 ? 16.225 2.261 3.385 1.00 44.06 69 GLY A C 1
ATOM 519 O O . GLY A 1 69 ? 15.222 1.913 3.995 1.00 44.06 69 GLY A O 1
ATOM 520 N N . ARG A 1 70 ? 16.165 2.705 2.122 1.00 43.84 70 ARG A N 1
ATOM 521 C CA . ARG A 1 70 ? 14.935 2.790 1.332 1.00 43.84 70 ARG A CA 1
ATOM 522 C C . ARG A 1 70 ? 14.784 1.510 0.518 1.00 43.84 70 ARG A C 1
ATOM 524 O O . ARG A 1 70 ? 15.128 1.460 -0.662 1.00 43.84 70 ARG A O 1
ATOM 531 N N . CYS A 1 71 ? 14.304 0.469 1.186 1.00 37.91 71 CYS A N 1
ATOM 532 C CA . CYS A 1 71 ? 13.829 -0.760 0.564 1.00 37.91 71 CYS A CA 1
ATOM 533 C C . CYS A 1 71 ? 12.310 -0.795 0.727 1.00 37.91 71 CYS A C 1
ATOM 535 O O . CYS A 1 71 ? 11.810 -1.122 1.798 1.00 37.91 71 CYS A O 1
ATOM 537 N N . GLU A 1 72 ? 11.571 -0.449 -0.319 1.00 46.16 72 GLU A N 1
ATOM 538 C CA . GLU A 1 72 ? 10.114 -0.595 -0.313 1.00 46.16 72 GLU A CA 1
ATOM 539 C C . GLU A 1 72 ? 9.705 -1.569 -1.414 1.00 46.16 72 GLU A C 1
ATOM 541 O O . GLU A 1 72 ? 9.233 -1.172 -2.460 1.00 46.16 72 GLU A O 1
ATOM 546 N N . GLU A 1 73 ? 10.085 -2.832 -1.185 1.00 53.09 73 GLU A N 1
ATOM 547 C CA . GLU A 1 73 ? 9.279 -4.071 -1.224 1.00 53.09 73 GLU A CA 1
ATOM 548 C C . GLU A 1 73 ? 8.107 -4.194 -2.220 1.00 53.09 73 GLU A C 1
ATOM 550 O O . GLU A 1 73 ? 7.390 -3.244 -2.501 1.00 53.09 73 GLU A O 1
ATOM 555 N N . GLY A 1 74 ? 7.853 -5.419 -2.709 1.00 54.75 74 GLY A N 1
ATOM 556 C CA . GLY A 1 74 ? 6.666 -5.730 -3.515 1.00 54.75 74 GLY A CA 1
ATOM 557 C C . GLY A 1 74 ? 5.390 -5.156 -2.892 1.00 54.75 74 GLY A C 1
ATOM 558 O O . GLY A 1 74 ? 5.045 -5.490 -1.758 1.00 54.75 74 GLY A O 1
ATOM 559 N N . THR A 1 75 ? 4.727 -4.263 -3.626 1.00 70.50 75 THR A N 1
ATOM 560 C CA . THR A 1 75 ? 3.625 -3.458 -3.103 1.00 70.50 75 THR A CA 1
ATOM 561 C C . THR A 1 75 ? 2.377 -4.307 -2.871 1.00 70.50 75 THR A C 1
ATOM 563 O O . THR A 1 75 ? 2.187 -5.373 -3.468 1.00 70.50 75 THR A O 1
ATOM 566 N N . VAL A 1 76 ? 1.493 -3.830 -1.994 1.00 76.81 76 VAL A N 1
ATOM 567 C CA . VAL A 1 76 ? 0.194 -4.465 -1.719 1.00 76.81 76 VAL A CA 1
ATOM 568 C C . VAL A 1 76 ? -0.629 -4.620 -3.006 1.00 76.81 76 VAL A C 1
ATOM 570 O O . VAL A 1 76 ? -1.235 -5.673 -3.213 1.00 76.81 76 VAL A O 1
ATOM 573 N N . GLY A 1 77 ? -0.581 -3.629 -3.907 1.00 72.94 77 GLY A N 1
ATOM 574 C CA . GLY A 1 77 ? -1.227 -3.687 -5.222 1.00 72.94 77 GLY A CA 1
ATOM 575 C C . GLY A 1 77 ? -0.679 -4.812 -6.105 1.00 72.94 77 GLY A C 1
ATOM 576 O O . GLY A 1 77 ? -1.443 -5.640 -6.608 1.00 72.94 77 GLY A O 1
ATOM 577 N N . ALA A 1 78 ? 0.649 -4.923 -6.222 1.00 73.69 78 ALA A N 1
ATOM 578 C CA . ALA A 1 78 ? 1.277 -6.005 -6.978 1.00 73.69 78 ALA A CA 1
ATOM 579 C C . ALA A 1 78 ? 0.954 -7.391 -6.387 1.00 73.69 78 ALA A C 1
ATOM 581 O O . ALA A 1 78 ? 0.643 -8.320 -7.139 1.00 73.69 78 ALA A O 1
ATOM 582 N N . ARG A 1 79 ? 0.975 -7.528 -5.052 1.00 82.56 79 ARG A N 1
ATOM 583 C CA . ARG A 1 79 ? 0.622 -8.775 -4.353 1.00 82.56 79 ARG A CA 1
ATOM 584 C C . ARG A 1 79 ? -0.822 -9.186 -4.624 1.00 82.56 79 ARG A C 1
ATOM 586 O O . ARG A 1 79 ? -1.072 -10.362 -4.879 1.00 82.56 79 ARG A O 1
ATOM 593 N N . PHE A 1 80 ? -1.759 -8.241 -4.588 1.00 78.62 80 PHE A N 1
ATOM 594 C CA . PHE A 1 80 ? -3.172 -8.516 -4.840 1.00 78.62 80 PHE A CA 1
ATOM 595 C C . PHE A 1 80 ? -3.418 -9.059 -6.246 1.00 78.62 80 PHE A C 1
ATOM 597 O O . PHE A 1 80 ? -4.193 -10.000 -6.416 1.00 78.62 80 PHE A O 1
ATOM 604 N N . VAL A 1 81 ? -2.753 -8.490 -7.252 1.00 78.56 81 VAL A N 1
ATOM 605 C CA . VAL A 1 81 ? -3.002 -8.840 -8.658 1.00 78.56 81 VAL A CA 1
ATOM 606 C C . VAL A 1 81 ? -2.241 -10.091 -9.076 1.00 78.56 81 VAL A C 1
ATOM 608 O O . VAL A 1 81 ? -2.804 -10.954 -9.743 1.00 78.56 81 VAL A O 1
ATOM 611 N N . LYS A 1 82 ? -0.972 -10.214 -8.676 1.00 77.06 82 LYS A N 1
ATOM 612 C CA . LYS A 1 82 ? -0.094 -11.300 -9.132 1.00 77.06 82 LYS A CA 1
ATOM 613 C C . LYS A 1 82 ? -0.113 -12.519 -8.210 1.00 77.06 82 LYS A C 1
ATOM 615 O O . LYS A 1 82 ? 0.333 -13.580 -8.620 1.00 77.06 82 LYS A O 1
ATOM 620 N N . GLY A 1 83 ? -0.573 -12.381 -6.963 1.00 75.19 83 GLY A N 1
ATOM 621 C CA . GLY A 1 83 ? -0.540 -13.455 -5.960 1.00 75.19 83 GLY A CA 1
ATOM 622 C C . GLY A 1 83 ? 0.871 -13.840 -5.492 1.00 75.19 83 GLY A C 1
ATOM 623 O O . GLY A 1 83 ? 1.032 -14.716 -4.643 1.00 75.19 83 GLY A O 1
ATOM 624 N N . GLU A 1 84 ? 1.903 -13.168 -6.000 1.00 70.38 84 GLU A N 1
ATOM 625 C CA . GLU A 1 84 ? 3.314 -13.438 -5.737 1.00 70.38 84 GLU A CA 1
ATOM 626 C C . GLU A 1 84 ? 3.946 -12.290 -4.946 1.00 70.38 84 GLU A C 1
ATOM 628 O O . GLU A 1 84 ? 3.515 -11.141 -5.024 1.00 70.38 84 GLU A O 1
ATOM 633 N N . TYR A 1 85 ? 4.949 -12.620 -4.135 1.00 67.25 85 TYR A N 1
ATOM 634 C CA . TYR A 1 85 ? 5.780 -11.648 -3.432 1.00 67.25 85 TYR A CA 1
ATOM 635 C C . TYR A 1 85 ? 7.223 -11.813 -3.907 1.00 67.25 85 TYR A C 1
ATOM 637 O O . TYR A 1 85 ? 7.732 -12.930 -3.977 1.00 67.25 85 TYR A O 1
ATOM 645 N N . SER A 1 86 ? 7.878 -10.698 -4.229 1.00 62.12 86 SER A N 1
ATOM 646 C CA . SER A 1 86 ? 9.280 -10.666 -4.639 1.00 62.12 86 SER A CA 1
ATOM 6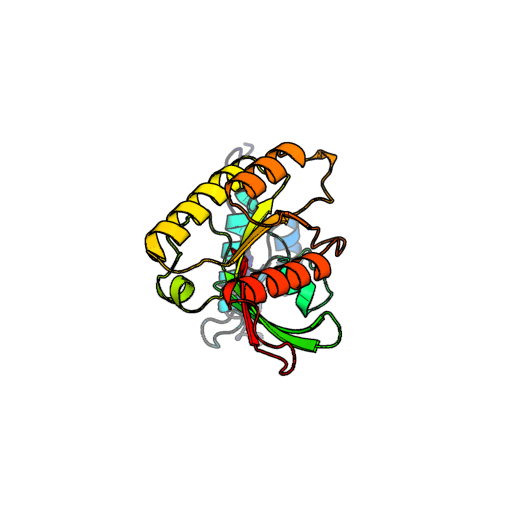47 C C . SER A 1 86 ? 10.086 -9.838 -3.649 1.00 62.12 86 SER A C 1
ATOM 649 O O . SER A 1 86 ? 9.777 -8.673 -3.410 1.00 62.12 86 SER A O 1
ATOM 651 N N . GLU A 1 87 ? 11.178 -10.417 -3.146 1.00 54.91 87 GLU A N 1
ATOM 652 C CA . GLU A 1 87 ? 12.182 -9.694 -2.354 1.00 54.91 87 GLU A CA 1
ATOM 653 C C . GLU A 1 87 ? 13.014 -8.713 -3.207 1.00 54.91 87 GLU A C 1
ATOM 655 O O . GLU A 1 87 ? 13.697 -7.835 -2.682 1.00 54.91 87 GLU A O 1
ATOM 660 N N . LYS A 1 88 ? 12.976 -8.841 -4.540 1.00 48.28 88 LYS A N 1
ATOM 661 C CA . LYS A 1 88 ? 13.674 -7.941 -5.469 1.00 48.28 88 LYS A CA 1
ATOM 662 C C . LYS A 1 88 ? 12.771 -6.755 -5.803 1.00 48.28 88 LYS A C 1
ATOM 664 O O . LYS A 1 88 ? 11.739 -6.945 -6.445 1.00 48.28 88 LYS A O 1
ATOM 669 N N . TYR A 1 89 ? 13.180 -5.554 -5.385 1.00 55.75 89 TYR A N 1
ATOM 670 C CA . TYR A 1 89 ? 12.479 -4.301 -5.678 1.00 55.75 89 TYR A CA 1
ATOM 671 C C . TYR A 1 89 ? 12.940 -3.662 -6.990 1.00 55.75 89 TYR A C 1
ATOM 673 O O . TYR A 1 89 ? 14.141 -3.521 -7.238 1.00 55.75 89 TYR A O 1
ATOM 681 N N . TYR A 1 90 ? 11.966 -3.191 -7.763 1.00 51.50 90 TYR A N 1
ATOM 682 C CA . TYR A 1 90 ? 12.146 -2.316 -8.911 1.00 51.50 90 TYR A CA 1
ATOM 683 C C . TYR A 1 90 ? 11.359 -1.027 -8.639 1.00 51.50 90 TYR A C 1
ATOM 685 O O . TYR A 1 90 ? 10.156 -1.122 -8.412 1.00 51.50 90 TYR A O 1
ATOM 693 N N . PRO A 1 91 ? 11.994 0.159 -8.628 1.00 48.38 91 PRO A N 1
ATOM 694 C CA . PRO A 1 91 ? 11.284 1.417 -8.436 1.00 48.38 91 PRO A CA 1
ATOM 695 C C . PRO A 1 91 ? 10.243 1.625 -9.531 1.00 48.38 91 PRO A C 1
ATOM 697 O O . PRO A 1 91 ? 10.605 1.818 -10.691 1.00 48.38 91 PRO A O 1
ATOM 700 N N . THR A 1 92 ? 8.968 1.593 -9.163 1.00 48.06 92 THR A N 1
ATOM 701 C CA . THR A 1 92 ? 7.856 1.900 -10.061 1.00 48.06 92 THR A CA 1
ATOM 702 C C . THR A 1 92 ? 7.706 3.417 -10.155 1.00 48.06 92 THR A C 1
ATOM 704 O O . THR A 1 92 ? 7.947 4.143 -9.187 1.00 48.06 92 THR A O 1
ATOM 707 N N . VAL A 1 93 ? 7.416 3.930 -11.354 1.00 55.31 93 VAL A N 1
ATOM 708 C CA . VAL A 1 93 ? 7.105 5.357 -11.543 1.00 55.31 93 VAL A CA 1
ATOM 709 C C . VAL A 1 93 ? 5.645 5.566 -11.151 1.00 55.31 93 VAL A C 1
ATOM 711 O O . VAL A 1 93 ? 5.385 6.307 -10.210 1.00 55.31 93 VAL A O 1
ATOM 714 N N . ILE A 1 94 ? 4.737 4.841 -11.808 1.00 65.56 94 ILE A N 1
ATOM 715 C CA . ILE A 1 94 ? 3.325 4.603 -11.474 1.00 65.56 94 ILE A CA 1
ATOM 716 C C . ILE A 1 94 ? 2.960 3.301 -12.203 1.00 65.56 94 ILE A C 1
ATOM 718 O O . ILE A 1 94 ? 3.311 3.180 -13.377 1.00 65.56 94 ILE A O 1
ATOM 722 N N . ASP A 1 95 ? 2.284 2.356 -11.553 1.00 71.75 95 ASP A N 1
ATOM 723 C CA . ASP A 1 95 ? 1.761 1.146 -12.206 1.00 71.75 95 ASP A CA 1
ATOM 724 C C . ASP A 1 95 ? 0.246 1.059 -12.036 1.00 71.75 95 ASP A C 1
ATOM 726 O O . ASP A 1 95 ? -0.274 1.294 -10.949 1.00 71.75 95 ASP A O 1
ATOM 730 N N . THR A 1 96 ? -0.469 0.662 -13.088 1.00 77.88 96 THR A N 1
ATOM 731 C CA . THR A 1 96 ? -1.909 0.393 -13.010 1.00 77.88 96 THR A CA 1
ATOM 732 C C . THR A 1 96 ? -2.176 -1.093 -13.198 1.00 77.88 96 THR A C 1
ATOM 734 O O . THR A 1 96 ? -1.724 -1.714 -14.163 1.00 77.88 96 THR A O 1
ATOM 737 N N . TYR A 1 97 ? -2.951 -1.662 -12.284 1.00 81.75 97 TYR A N 1
ATOM 738 C CA . TYR A 1 97 ? -3.361 -3.055 -12.282 1.00 81.75 97 TYR A CA 1
ATOM 739 C C . TYR A 1 97 ? -4.878 -3.170 -12.400 1.00 81.75 97 TYR A C 1
ATOM 741 O O . TYR A 1 97 ? -5.601 -2.300 -11.931 1.00 81.75 97 TYR A O 1
ATOM 749 N N . ASN A 1 98 ? -5.362 -4.269 -12.979 1.00 85.88 98 ASN A N 1
ATOM 750 C CA . ASN A 1 98 ? -6.789 -4.577 -13.027 1.00 85.88 98 ASN A CA 1
ATOM 751 C C . ASN A 1 98 ? -7.047 -5.962 -12.438 1.00 85.88 98 ASN A C 1
ATOM 753 O O . ASN A 1 98 ? -6.326 -6.911 -12.760 1.00 85.88 98 ASN A O 1
ATOM 757 N N . LYS A 1 99 ? -8.070 -6.089 -11.592 1.00 86.88 99 LYS A N 1
ATOM 758 C CA . LYS A 1 99 ? -8.512 -7.379 -11.055 1.00 86.88 99 LYS A CA 1
ATOM 759 C C . LYS A 1 99 ? -10.018 -7.376 -10.830 1.00 86.88 99 LYS A C 1
ATOM 761 O O . LYS A 1 99 ? -10.564 -6.455 -10.230 1.00 86.88 99 LYS A O 1
ATOM 766 N N . VAL A 1 100 ? -10.675 -8.444 -11.276 1.00 88.88 100 VAL A N 1
ATOM 767 C CA . VAL A 1 100 ? -12.088 -8.681 -10.973 1.00 88.88 100 VAL A CA 1
ATOM 768 C C . VAL A 1 100 ? -12.201 -9.272 -9.570 1.00 88.88 100 VAL A C 1
ATOM 770 O O . VAL A 1 100 ? -11.528 -10.259 -9.259 1.00 88.88 100 VAL A O 1
ATOM 773 N N . LEU A 1 101 ? -13.040 -8.674 -8.728 1.00 88.69 101 LEU A N 1
ATOM 774 C CA . LEU A 1 101 ? -13.330 -9.143 -7.375 1.00 88.69 101 LEU A CA 1
ATOM 775 C C . LEU A 1 101 ? -14.834 -9.315 -7.199 1.00 88.69 101 LEU A C 1
ATOM 777 O O . LEU A 1 101 ? -15.608 -8.453 -7.601 1.00 88.69 101 LEU A O 1
ATOM 781 N N . LYS A 1 102 ? -15.250 -10.416 -6.573 1.00 88.19 102 LYS A N 1
ATOM 782 C CA . LYS A 1 102 ? -16.659 -10.672 -6.281 1.00 88.19 102 LYS A CA 1
ATOM 783 C C . LYS A 1 102 ? -16.973 -10.305 -4.833 1.00 88.19 102 LYS A C 1
ATOM 785 O O . LYS A 1 102 ? -16.436 -10.939 -3.928 1.00 88.19 102 LYS A O 1
ATOM 790 N N . VAL A 1 103 ? -17.840 -9.318 -4.624 1.00 88.56 103 VAL A N 1
ATOM 791 C CA . VAL A 1 103 ? -18.300 -8.857 -3.303 1.00 88.56 103 VAL A CA 1
ATOM 792 C C . VAL A 1 103 ? -19.815 -8.980 -3.254 1.00 88.56 103 VAL A C 1
ATOM 794 O O . VAL A 1 103 ? -20.491 -8.553 -4.181 1.00 88.56 103 VAL A O 1
ATOM 797 N N . ASP A 1 104 ? -20.342 -9.657 -2.232 1.00 88.38 104 ASP A N 1
ATOM 798 C CA . ASP A 1 104 ? -21.785 -9.885 -2.037 1.00 88.38 104 ASP A CA 1
ATOM 799 C C . ASP A 1 104 ? -22.526 -10.461 -3.261 1.00 88.38 104 ASP A C 1
ATOM 801 O O . ASP A 1 104 ? -23.717 -10.258 -3.470 1.00 88.38 104 ASP A O 1
ATOM 805 N N . GLY A 1 105 ? -21.814 -11.250 -4.072 1.00 85.56 105 GLY A N 1
ATOM 806 C CA . GLY A 1 105 ? -22.363 -11.871 -5.278 1.00 85.56 105 GLY A CA 1
ATOM 807 C C . GLY A 1 105 ? -22.207 -11.041 -6.557 1.00 85.56 105 GLY A C 1
ATOM 808 O O . GLY A 1 105 ? -22.464 -11.583 -7.633 1.00 85.56 105 GLY A O 1
ATOM 809 N N . ILE A 1 106 ? -21.713 -9.807 -6.457 1.00 85.50 106 ILE A N 1
ATOM 810 C CA . ILE A 1 106 ? -21.541 -8.847 -7.553 1.00 85.50 106 ILE A CA 1
ATOM 811 C C . ILE A 1 106 ? -20.070 -8.797 -7.953 1.00 85.50 106 ILE A C 1
ATOM 813 O O . ILE A 1 106 ? -19.183 -8.774 -7.101 1.00 85.50 106 ILE A O 1
ATOM 817 N N . GLU A 1 107 ? -19.793 -8.810 -9.253 1.00 89.00 107 GLU A N 1
ATOM 818 C CA . GLU A 1 107 ? -18.430 -8.719 -9.778 1.00 89.00 107 GLU A CA 1
ATOM 819 C C . GLU A 1 107 ? -18.050 -7.260 -10.026 1.00 89.00 107 GLU A C 1
ATOM 821 O O . GLU A 1 107 ? -18.684 -6.581 -10.823 1.00 89.00 107 GLU A O 1
ATOM 826 N N . TYR A 1 108 ? -16.988 -6.790 -9.383 1.00 88.25 108 TYR A N 1
ATOM 827 C CA . TYR A 1 108 ? -16.427 -5.458 -9.577 1.00 88.25 108 TYR A CA 1
ATOM 828 C C . TYR A 1 108 ? -15.117 -5.559 -10.345 1.00 88.25 108 TYR A C 1
ATOM 830 O O . TYR A 1 108 ? -14.283 -6.418 -10.049 1.00 88.25 108 TYR A O 1
ATOM 838 N N . ASN A 1 109 ? -14.903 -4.660 -11.304 1.00 88.81 109 ASN A N 1
ATOM 839 C CA . ASN A 1 109 ? -13.612 -4.531 -11.975 1.00 88.81 109 ASN A CA 1
ATOM 840 C C . ASN A 1 109 ? -12.792 -3.437 -11.283 1.00 88.81 109 ASN A C 1
ATOM 842 O O . ASN A 1 109 ? -13.064 -2.249 -11.470 1.00 88.81 109 ASN A O 1
ATOM 846 N N . LEU A 1 110 ? -11.824 -3.840 -10.460 1.00 88.19 110 LEU A N 1
ATOM 847 C CA . LEU A 1 110 ? -10.977 -2.916 -9.716 1.00 88.19 110 LEU A CA 1
ATOM 848 C C . LEU A 1 110 ? -9.794 -2.508 -10.576 1.00 88.19 110 LEU A C 1
ATOM 850 O O . LEU A 1 110 ? -8.977 -3.354 -10.941 1.00 88.19 110 LEU A O 1
ATOM 854 N N . GLU A 1 111 ? -9.672 -1.208 -10.809 1.00 88.88 111 GLU A N 1
ATOM 855 C CA . GLU A 1 111 ? -8.479 -0.585 -11.366 1.00 88.88 111 GLU A CA 1
ATOM 856 C C . GLU A 1 111 ? -7.674 0.033 -10.220 1.00 88.88 111 GLU A C 1
ATOM 858 O O . GLU A 1 111 ? -8.147 0.935 -9.529 1.00 88.88 111 GLU A O 1
ATOM 863 N N . ILE A 1 112 ? -6.467 -0.476 -9.991 1.00 85.75 112 ILE A N 1
ATOM 864 C CA . ILE A 1 112 ? -5.587 -0.062 -8.898 1.00 85.75 112 ILE A CA 1
ATOM 865 C C . ILE A 1 112 ? -4.406 0.671 -9.501 1.00 85.75 112 ILE A C 1
ATOM 867 O O . ILE A 1 112 ? -3.574 0.056 -10.164 1.00 85.75 112 ILE A O 1
ATOM 871 N N . THR A 1 113 ? -4.320 1.967 -9.245 1.00 83.12 113 THR A N 1
ATOM 872 C CA . THR A 1 113 ? -3.162 2.780 -9.607 1.00 83.12 113 THR A CA 1
ATOM 873 C C . THR A 1 113 ? -2.240 2.877 -8.400 1.00 83.12 113 THR A C 1
ATOM 875 O O . THR A 1 113 ? -2.577 3.502 -7.401 1.00 83.12 113 THR A O 1
ATOM 878 N N . ASP A 1 114 ? -1.091 2.222 -8.481 1.00 77.69 114 ASP A N 1
ATOM 879 C CA . ASP A 1 114 ? -0.040 2.220 -7.472 1.00 77.69 114 ASP A CA 1
ATOM 880 C C . ASP A 1 114 ? 0.966 3.324 -7.795 1.00 77.69 114 ASP A C 1
ATOM 882 O O . ASP A 1 114 ? 1.646 3.293 -8.828 1.00 77.69 114 ASP A O 1
ATOM 886 N N . THR A 1 115 ? 1.016 4.342 -6.941 1.00 68.69 115 THR A N 1
ATOM 887 C CA . THR A 1 115 ? 1.929 5.472 -7.107 1.00 68.69 115 THR A CA 1
ATOM 888 C C . THR A 1 115 ? 3.192 5.236 -6.295 1.00 68.69 115 THR A C 1
ATOM 890 O O . THR A 1 115 ? 3.171 4.640 -5.222 1.00 68.69 115 THR A O 1
ATOM 893 N N . LYS A 1 116 ? 4.339 5.680 -6.809 1.00 66.31 116 LYS A N 1
ATOM 894 C CA . LYS A 1 116 ? 5.607 5.560 -6.091 1.00 66.31 116 LYS A CA 1
ATOM 895 C C . LYS A 1 116 ? 5.494 6.208 -4.704 1.00 66.31 116 LYS A C 1
ATOM 897 O O . LYS A 1 116 ? 5.325 7.422 -4.625 1.00 66.31 116 LYS A O 1
ATOM 902 N N . GLY A 1 117 ? 5.720 5.432 -3.641 1.00 54.47 117 GLY A N 1
ATOM 903 C CA . GLY A 1 117 ? 5.815 5.884 -2.242 1.00 54.47 117 GLY A CA 1
ATOM 904 C C . GLY A 1 117 ? 7.042 6.759 -1.946 1.00 54.47 117 GLY A C 1
ATOM 905 O O . GLY A 1 117 ? 7.775 6.538 -0.985 1.00 54.47 117 GLY A O 1
ATOM 906 N N . GLN A 1 118 ? 7.352 7.739 -2.800 1.00 47.78 118 GLN A N 1
ATOM 907 C CA . GLN A 1 118 ? 8.347 8.741 -2.448 1.00 47.78 118 GLN A CA 1
ATOM 908 C C . GLN A 1 118 ? 7.763 9.719 -1.430 1.00 47.78 118 GLN A C 1
ATOM 910 O O . GLN A 1 118 ? 6.651 10.202 -1.585 1.00 47.78 118 GLN A O 1
ATOM 915 N N . ASP A 1 119 ? 8.591 10.001 -0.420 1.00 49.25 119 ASP A N 1
ATOM 916 C CA . ASP A 1 119 ? 8.464 10.879 0.758 1.00 49.25 119 ASP A CA 1
ATOM 917 C C . ASP A 1 119 ? 7.836 12.280 0.575 1.00 49.25 119 ASP A C 1
ATOM 919 O O . ASP A 1 119 ? 7.916 13.104 1.486 1.00 49.25 119 ASP A O 1
ATOM 923 N N . GLU A 1 120 ? 7.214 12.609 -0.547 1.00 50.47 120 GLU A N 1
ATOM 924 C CA . GLU A 1 120 ? 6.613 13.910 -0.735 1.00 50.47 120 GLU A CA 1
ATOM 925 C C . GLU A 1 120 ? 5.217 13.784 -1.314 1.00 50.47 120 GLU A C 1
ATOM 927 O O . GLU A 1 120 ? 4.999 13.448 -2.474 1.00 50.47 120 GLU A O 1
ATOM 932 N N . ALA A 1 121 ? 4.264 14.257 -0.524 1.00 49.22 121 ALA A N 1
ATOM 933 C CA . ALA A 1 121 ? 2.941 14.645 -0.968 1.00 49.22 121 ALA A CA 1
ATOM 934 C C . ALA A 1 121 ? 2.968 15.767 -2.053 1.00 49.22 121 ALA A C 1
ATOM 936 O O . ALA A 1 121 ? 2.009 16.521 -2.179 1.00 49.22 121 ALA A O 1
ATOM 937 N N . SER A 1 122 ? 4.097 15.995 -2.740 1.00 51.28 122 SER A N 1
ATOM 938 C CA . SER A 1 122 ? 4.304 16.925 -3.856 1.00 51.28 122 SER A CA 1
ATOM 939 C C . SER A 1 122 ? 3.876 16.331 -5.203 1.00 51.28 122 SER A C 1
ATOM 941 O O . SER A 1 122 ? 3.639 17.096 -6.130 1.00 51.28 122 SER A O 1
ATOM 943 N N . LEU A 1 123 ? 3.720 15.003 -5.296 1.00 51.81 123 LEU A N 1
ATOM 944 C CA . LEU A 1 123 ? 3.314 14.297 -6.521 1.00 51.81 123 LEU A CA 1
ATOM 945 C C . LEU A 1 123 ? 1.815 13.970 -6.600 1.00 51.81 123 LEU A C 1
ATOM 947 O O . LEU A 1 123 ? 1.399 13.269 -7.519 1.00 51.81 123 LEU A O 1
ATOM 951 N N . LEU A 1 124 ? 1.000 14.479 -5.669 1.00 61.22 124 LEU A N 1
ATOM 952 C CA . LEU A 1 124 ? -0.458 14.456 -5.810 1.00 61.22 124 LEU A CA 1
ATOM 953 C C . LEU A 1 124 ? -0.854 15.356 -6.989 1.00 61.22 124 LEU A C 1
ATOM 955 O O . LEU A 1 124 ? -1.131 16.544 -6.818 1.00 61.22 124 LEU A O 1
ATOM 959 N N . ASP A 1 125 ? -0.830 14.790 -8.194 1.00 64.62 125 ASP A N 1
ATOM 960 C CA . ASP A 1 125 ? -1.352 15.436 -9.389 1.00 64.62 125 ASP A CA 1
ATOM 961 C C . ASP A 1 125 ? -2.864 15.622 -9.211 1.00 64.62 125 ASP A C 1
ATOM 963 O O . ASP A 1 125 ? -3.587 14.682 -8.863 1.00 64.62 125 ASP A O 1
ATOM 967 N N . SER A 1 126 ? -3.354 16.838 -9.457 1.00 60.50 126 SER A N 1
ATOM 968 C CA . SER A 1 126 ? -4.789 17.142 -9.421 1.00 60.50 126 SER A CA 1
ATOM 969 C C . SER A 1 126 ? -5.598 16.210 -10.334 1.00 60.50 126 SER A C 1
ATOM 971 O O . SER A 1 126 ? -6.765 15.950 -10.053 1.00 60.50 126 SER A O 1
ATOM 973 N N . PHE A 1 127 ? -4.980 15.650 -11.381 1.00 60.16 127 PHE A N 1
ATOM 974 C CA . PHE A 1 127 ? -5.590 14.636 -12.239 1.00 60.16 127 PHE A CA 1
ATOM 975 C C . PHE A 1 127 ? -6.016 13.369 -11.478 1.00 60.16 127 PHE A C 1
ATOM 977 O O . PHE A 1 127 ? -7.125 12.863 -11.682 1.00 60.16 127 PHE A O 1
ATOM 984 N N . PHE A 1 128 ? -5.171 12.868 -10.572 1.00 63.06 128 PHE A N 1
ATOM 985 C CA . PHE A 1 128 ? -5.508 11.699 -9.759 1.00 63.06 128 PHE A CA 1
ATOM 986 C C . PHE A 1 128 ? -6.626 12.011 -8.763 1.00 63.06 128 PHE A C 1
ATOM 988 O O . PHE A 1 128 ? -7.465 11.155 -8.510 1.00 63.06 128 PHE A O 1
ATOM 995 N N . VAL A 1 129 ? -6.694 13.253 -8.269 1.00 66.25 129 VAL A N 1
ATOM 996 C CA . VAL A 1 129 ? -7.704 13.669 -7.282 1.00 66.25 129 VAL A CA 1
ATOM 997 C C . VAL A 1 129 ? -9.135 13.679 -7.853 1.00 66.25 129 VAL A C 1
ATOM 999 O O . VAL A 1 129 ? -10.112 13.449 -7.143 1.00 66.25 129 VAL A O 1
ATOM 1002 N N . VAL A 1 130 ? -9.287 13.950 -9.149 1.00 64.75 130 VAL A N 1
ATOM 1003 C CA . VAL A 1 130 ? -10.614 14.072 -9.781 1.00 64.75 130 VAL A CA 1
ATOM 1004 C C . VAL A 1 130 ? -11.140 12.732 -10.303 1.00 64.75 130 VAL A C 1
ATOM 1006 O O . VAL A 1 130 ? -12.347 12.564 -10.459 1.00 64.75 130 VAL A O 1
ATOM 1009 N N . SER A 1 131 ? -10.254 11.777 -10.587 1.00 71.94 131 SER A N 1
ATOM 1010 C CA . SER A 1 131 ? -10.608 10.535 -11.287 1.00 71.94 131 SER A CA 1
ATOM 1011 C C . SER A 1 131 ? -10.790 9.318 -10.379 1.00 71.94 131 SER A C 1
ATOM 1013 O O . SER A 1 131 ? -11.316 8.312 -10.845 1.00 71.94 131 SER A O 1
ATOM 1015 N N . MET A 1 132 ? -10.373 9.379 -9.113 1.00 82.19 132 MET A N 1
ATOM 1016 C CA . MET A 1 132 ? -10.362 8.216 -8.219 1.00 82.19 132 MET A CA 1
ATOM 1017 C C . MET A 1 132 ? -11.544 8.235 -7.251 1.00 82.19 132 MET A C 1
ATOM 1019 O O . MET A 1 132 ? -11.899 9.274 -6.696 1.00 82.19 132 MET A O 1
ATOM 1023 N N . GLU A 1 133 ? -12.130 7.062 -7.017 1.00 85.44 133 GLU A N 1
ATOM 1024 C CA . GLU A 1 133 ? -13.285 6.899 -6.123 1.00 85.44 133 GLU A CA 1
ATOM 1025 C C . GLU A 1 133 ? -12.860 6.559 -4.697 1.00 85.44 133 GLU A C 1
ATOM 1027 O O . GLU A 1 133 ? -13.557 6.885 -3.732 1.00 85.44 133 GLU A O 1
ATOM 1032 N N . VAL A 1 134 ? -11.705 5.899 -4.570 1.00 89.75 134 VAL A N 1
ATOM 1033 C CA . VAL A 1 134 ? -11.130 5.495 -3.291 1.00 89.75 134 VAL A CA 1
ATOM 1034 C C . VAL A 1 134 ? -9.639 5.786 -3.267 1.00 89.75 134 VAL A C 1
ATOM 1036 O O . VAL A 1 134 ? -8.890 5.365 -4.149 1.00 89.75 134 VAL A O 1
ATOM 1039 N N . TYR A 1 135 ? -9.203 6.440 -2.199 1.00 89.88 135 TYR A N 1
ATOM 1040 C CA . TYR A 1 135 ? -7.801 6.667 -1.884 1.00 89.88 135 TYR A CA 1
ATOM 1041 C C . TYR A 1 135 ? -7.379 5.718 -0.774 1.00 89.88 135 TYR A C 1
ATOM 1043 O O . TYR A 1 135 ? -7.934 5.728 0.325 1.00 89.88 135 TYR A O 1
ATOM 1051 N N . VAL A 1 136 ? -6.383 4.896 -1.059 1.00 91.06 136 VAL A N 1
ATOM 1052 C CA . VAL A 1 136 ? -5.757 4.015 -0.085 1.00 91.06 136 VAL A CA 1
ATOM 1053 C C . VAL A 1 136 ? -4.481 4.697 0.381 1.00 91.06 136 VAL A C 1
ATOM 1055 O O . VAL A 1 136 ? -3.529 4.797 -0.386 1.00 91.06 136 VAL A O 1
ATOM 1058 N N . ILE A 1 137 ? -4.481 5.196 1.619 1.00 90.38 137 ILE A N 1
ATOM 1059 C CA . ILE A 1 137 ? -3.308 5.834 2.226 1.00 90.38 137 ILE A CA 1
ATOM 1060 C C . ILE A 1 137 ? -2.585 4.788 3.063 1.00 90.38 137 ILE A C 1
ATOM 1062 O O . ILE A 1 137 ? -3.101 4.337 4.089 1.00 90.38 137 ILE A O 1
ATOM 1066 N N . ALA A 1 138 ? -1.390 4.406 2.637 1.00 90.06 138 ALA A N 1
ATOM 1067 C CA . ALA A 1 138 ? -0.588 3.391 3.284 1.00 90.06 138 ALA A CA 1
ATOM 1068 C C . ALA A 1 138 ? 0.556 3.992 4.111 1.00 90.06 138 ALA A C 1
ATOM 1070 O O . ALA A 1 138 ? 1.166 5.006 3.782 1.00 90.06 138 ALA A O 1
ATOM 1071 N N . PHE A 1 139 ? 0.889 3.324 5.209 1.00 89.69 139 PHE A N 1
ATOM 1072 C CA . PHE A 1 139 ? 2.110 3.561 5.972 1.00 89.69 139 PHE A CA 1
ATOM 1073 C C . PHE A 1 139 ? 2.694 2.222 6.426 1.00 89.69 139 PHE A C 1
ATOM 1075 O O . PHE A 1 139 ? 1.973 1.235 6.535 1.00 89.69 139 PHE A O 1
ATOM 1082 N N . SER A 1 140 ? 3.998 2.146 6.694 1.00 89.38 140 SER A N 1
ATOM 1083 C CA . SER A 1 140 ? 4.580 0.967 7.355 1.00 89.38 140 SER A CA 1
ATOM 1084 C C . SER A 1 140 ? 4.349 1.034 8.861 1.00 89.38 140 SER A C 1
ATOM 1086 O O . SER A 1 140 ? 4.703 2.041 9.481 1.00 89.38 140 SER A O 1
ATOM 1088 N N . VAL A 1 141 ? 3.856 -0.045 9.484 1.00 94.75 141 VAL A N 1
ATOM 1089 C CA . VAL A 1 141 ? 3.740 -0.116 10.958 1.00 94.75 141 VAL A CA 1
ATOM 1090 C C . VAL A 1 141 ? 5.101 -0.022 11.656 1.00 94.75 141 VAL A C 1
ATOM 1092 O O . VAL A 1 141 ? 5.176 0.290 12.843 1.00 94.75 141 VAL A O 1
ATOM 1095 N N . THR A 1 142 ? 6.188 -0.252 10.917 1.00 90.25 142 THR A N 1
ATOM 1096 C CA . THR A 1 142 ? 7.575 -0.129 11.384 1.00 90.25 142 THR A CA 1
ATOM 1097 C C . THR A 1 142 ? 8.156 1.279 11.215 1.00 90.25 142 THR A C 1
ATOM 1099 O O . THR A 1 142 ? 9.352 1.472 11.399 1.00 90.25 142 THR A O 1
ATOM 1102 N N . SER A 1 143 ? 7.353 2.282 10.837 1.00 87.31 143 SER A N 1
ATOM 1103 C CA . SER A 1 143 ? 7.840 3.639 10.562 1.00 87.31 143 SER A CA 1
ATOM 1104 C C . SER A 1 143 ? 6.891 4.714 11.085 1.00 87.31 143 SER A C 1
ATOM 1106 O O . SER A 1 143 ? 5.940 5.129 10.413 1.00 87.31 143 SER A O 1
ATOM 1108 N N . GLN A 1 144 ? 7.220 5.274 12.255 1.00 89.56 144 GLN A N 1
ATOM 1109 C CA . GLN A 1 144 ? 6.490 6.423 12.809 1.00 89.56 144 GLN A CA 1
ATOM 1110 C C . GLN A 1 144 ? 6.515 7.636 11.864 1.00 89.56 144 GLN A C 1
ATOM 1112 O O . GLN A 1 144 ? 5.604 8.468 11.861 1.00 89.56 144 GLN A O 1
ATOM 1117 N N . ARG A 1 145 ? 7.575 7.764 11.055 1.00 86.25 145 ARG A N 1
ATOM 1118 C CA .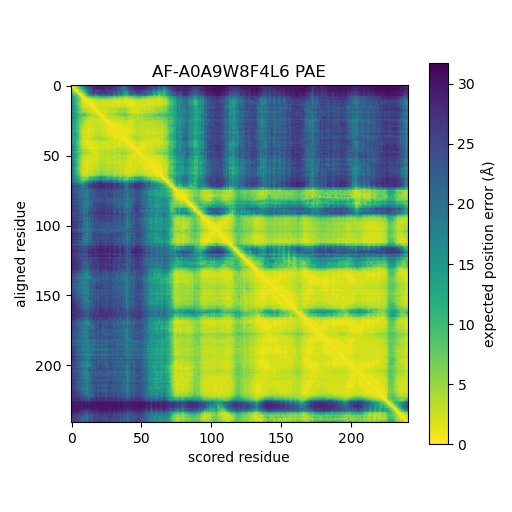 ARG A 1 145 ? 7.701 8.822 10.049 1.00 86.25 145 ARG A CA 1
ATOM 1119 C C . ARG A 1 145 ? 6.625 8.684 8.970 1.00 86.25 145 ARG A C 1
ATOM 1121 O O . ARG A 1 145 ? 5.948 9.673 8.702 1.00 86.25 145 ARG A O 1
ATOM 1128 N N . ASN A 1 146 ? 6.447 7.495 8.382 1.00 84.75 146 ASN A N 1
ATOM 1129 C CA . ASN A 1 146 ? 5.428 7.290 7.344 1.00 84.75 146 ASN A CA 1
ATOM 1130 C C . ASN A 1 146 ? 4.018 7.506 7.904 1.00 84.75 146 ASN A C 1
ATOM 1132 O O . ASN A 1 146 ? 3.205 8.161 7.261 1.00 84.75 146 ASN A O 1
ATOM 1136 N N . PHE A 1 147 ? 3.763 7.060 9.136 1.00 91.50 147 PHE A N 1
ATOM 1137 C CA . PHE A 1 147 ? 2.481 7.288 9.803 1.00 91.50 147 PHE A CA 1
ATOM 1138 C C . PHE A 1 147 ? 2.139 8.780 9.946 1.00 91.50 147 PHE A C 1
ATOM 1140 O O . PHE A 1 147 ? 1.016 9.199 9.683 1.00 91.50 147 PHE A O 1
ATOM 1147 N N . LYS A 1 148 ? 3.123 9.627 10.275 1.00 89.19 148 LYS A N 1
ATOM 1148 C CA . LYS A 1 148 ? 2.926 11.089 10.300 1.00 89.19 148 LYS A CA 1
ATOM 1149 C C . LYS A 1 148 ? 2.673 11.674 8.906 1.00 89.19 148 LYS A C 1
ATOM 1151 O O . LYS A 1 148 ? 1.898 12.619 8.781 1.00 89.19 148 LYS A O 1
ATOM 1156 N N . ILE A 1 149 ? 3.313 11.131 7.869 1.00 85.00 149 ILE A N 1
ATOM 1157 C CA . ILE A 1 149 ? 3.134 11.575 6.477 1.00 85.00 149 ILE A CA 1
ATOM 1158 C C . ILE A 1 149 ? 1.729 11.237 5.957 1.00 85.00 149 ILE A C 1
ATOM 1160 O O . ILE A 1 149 ? 1.168 12.052 5.227 1.00 85.00 149 ILE A O 1
ATOM 1164 N N . ALA A 1 150 ? 1.120 10.124 6.382 1.00 89.06 150 ALA A N 1
ATOM 1165 C CA . ALA A 1 150 ? -0.243 9.740 5.988 1.00 89.06 150 ALA A CA 1
ATOM 1166 C C . ALA A 1 150 ? -1.265 10.874 6.210 1.00 89.06 150 ALA A C 1
ATOM 1168 O O . ALA A 1 150 ? -2.097 11.160 5.349 1.00 89.06 150 ALA A O 1
ATOM 1169 N N . ARG A 1 151 ? -1.136 11.605 7.323 1.00 91.00 151 ARG A N 1
ATOM 1170 C CA . ARG A 1 151 ? -1.956 12.787 7.622 1.00 91.00 151 ARG A CA 1
ATOM 1171 C C . ARG A 1 151 ? -1.727 13.939 6.651 1.00 91.00 151 ARG A C 1
ATOM 1173 O O . ARG A 1 151 ? -2.681 14.546 6.182 1.00 91.00 151 ARG A O 1
ATOM 1180 N N . VAL A 1 152 ? -0.470 14.206 6.303 1.00 87.62 152 VAL A N 1
ATOM 1181 C CA . VAL A 1 152 ? -0.122 15.240 5.318 1.00 87.62 152 VAL A CA 1
ATOM 1182 C C . VAL A 1 152 ? -0.719 14.905 3.950 1.00 87.62 152 VAL A C 1
ATOM 1184 O O . VAL A 1 152 ? -1.227 15.795 3.274 1.00 87.62 152 VAL A O 1
ATOM 1187 N N . ILE A 1 153 ? -0.682 13.632 3.544 1.00 84.25 153 ILE A N 1
ATOM 1188 C CA . ILE A 1 153 ? -1.300 13.160 2.298 1.00 84.25 153 ILE A CA 1
ATOM 1189 C C . ILE A 1 153 ? -2.814 13.385 2.343 1.00 84.25 153 ILE A C 1
ATOM 1191 O O . ILE A 1 153 ? -3.364 13.990 1.422 1.00 84.25 153 ILE A O 1
ATOM 1195 N N . ARG A 1 154 ? -3.473 12.975 3.435 1.00 88.06 154 ARG A N 1
ATOM 1196 C CA . ARG A 1 154 ? -4.908 13.199 3.651 1.00 88.06 154 ARG A CA 1
ATOM 1197 C C . ARG A 1 154 ? -5.261 14.679 3.532 1.00 88.06 154 ARG A C 1
ATOM 1199 O O . ARG A 1 154 ? -6.147 15.032 2.763 1.00 88.06 154 ARG A O 1
ATOM 1206 N N . ASP A 1 155 ? -4.561 15.558 4.239 1.00 88.12 155 ASP A N 1
ATOM 1207 C CA . ASP A 1 155 ? -4.896 16.986 4.246 1.00 88.12 155 ASP A CA 1
ATOM 1208 C C . ASP A 1 155 ? -4.728 17.624 2.862 1.00 88.12 155 ASP A C 1
ATOM 1210 O O . ASP A 1 155 ? -5.535 18.465 2.462 1.00 88.12 155 ASP A O 1
ATOM 1214 N N . LYS A 1 156 ? -3.734 17.181 2.083 1.00 83.25 156 LYS A N 1
ATOM 1215 C CA . LYS A 1 156 ? -3.576 17.630 0.696 1.00 83.25 156 LYS A CA 1
ATOM 1216 C C . LYS A 1 156 ? -4.670 17.112 -0.226 1.00 83.25 156 LYS A C 1
ATOM 1218 O O . LYS A 1 156 ? -5.159 17.893 -1.037 1.00 83.25 156 LYS A O 1
ATOM 1223 N N . LEU A 1 157 ? -5.074 15.846 -0.097 1.00 83.56 157 LEU A N 1
ATOM 1224 C CA . LEU A 1 157 ? -6.207 15.307 -0.854 1.00 83.56 157 LEU A CA 1
ATOM 1225 C C . LEU A 1 157 ? -7.467 16.142 -0.622 1.00 83.56 157 LEU A C 1
ATOM 1227 O O . LEU A 1 157 ? -8.093 16.584 -1.580 1.00 83.56 157 LEU A O 1
ATOM 1231 N N . PHE A 1 158 ? -7.797 16.417 0.641 1.00 84.94 158 PHE A N 1
ATOM 1232 C CA . PHE A 1 158 ? -8.956 17.238 0.992 1.00 84.94 158 PHE A CA 1
ATOM 1233 C C . PHE A 1 158 ? -8.822 18.682 0.491 1.00 84.94 158 PHE A C 1
ATOM 1235 O O . PHE A 1 158 ? -9.792 19.251 -0.006 1.00 84.94 158 PHE A O 1
ATOM 1242 N N . GLY A 1 159 ? -7.619 19.261 0.549 1.00 83.50 159 GLY A N 1
ATOM 1243 C CA . GLY A 1 159 ? -7.354 20.586 -0.013 1.00 83.50 159 GLY A CA 1
ATOM 1244 C C . GLY A 1 159 ? -7.565 20.666 -1.530 1.00 83.50 159 GLY A C 1
ATOM 1245 O O . GLY A 1 159 ? -8.048 21.684 -2.021 1.00 83.50 159 GLY A O 1
ATOM 1246 N N . LEU A 1 160 ? -7.231 19.603 -2.269 1.00 80.62 160 LEU A N 1
ATOM 1247 C CA . LEU A 1 160 ? -7.382 19.531 -3.728 1.00 80.62 160 LEU A CA 1
ATOM 1248 C C . LEU A 1 160 ? -8.807 19.159 -4.168 1.00 80.62 160 LEU A C 1
ATOM 1250 O O . LEU A 1 160 ? -9.276 19.652 -5.190 1.00 80.62 160 LEU A O 1
ATOM 1254 N N . ALA A 1 161 ? -9.500 18.312 -3.406 1.00 76.94 161 ALA A N 1
ATOM 1255 C CA . ALA A 1 161 ? -10.846 17.838 -3.730 1.00 76.94 161 ALA A CA 1
ATOM 1256 C C . ALA A 1 161 ? -11.944 18.894 -3.505 1.00 76.94 161 ALA A C 1
ATOM 1258 O O . ALA A 1 161 ? -13.050 18.771 -4.039 1.00 76.94 161 ALA A O 1
ATOM 1259 N N . GLY A 1 162 ? -11.667 19.930 -2.705 1.00 76.38 162 GLY A N 1
ATOM 1260 C CA . GLY A 1 162 ? -12.624 20.992 -2.404 1.00 76.38 162 GLY A CA 1
ATOM 1261 C C . GLY A 1 162 ? -13.856 20.458 -1.669 1.00 76.38 162 GLY A C 1
ATOM 1262 O O . GLY A 1 162 ? -13.782 20.124 -0.492 1.00 76.38 162 GLY A O 1
ATOM 1263 N N . THR A 1 163 ? -15.001 20.404 -2.357 1.00 70.62 163 THR A N 1
ATOM 1264 C CA . THR A 1 163 ? -16.282 19.922 -1.804 1.00 70.62 163 THR A CA 1
ATOM 1265 C C . THR A 1 163 ? -16.623 18.484 -2.200 1.00 70.62 163 THR A C 1
ATOM 1267 O O . THR A 1 163 ? -17.714 18.016 -1.877 1.00 70.62 163 THR A O 1
ATOM 1270 N N . ALA A 1 164 ? -15.759 17.798 -2.955 1.00 71.19 164 ALA A N 1
ATOM 1271 C CA . ALA A 1 164 ? -16.013 16.421 -3.360 1.00 71.19 164 ALA A CA 1
ATOM 1272 C C . ALA A 1 164 ? -15.944 15.468 -2.156 1.00 71.19 164 ALA A C 1
ATOM 1274 O O . ALA A 1 164 ? -15.114 15.628 -1.260 1.00 71.19 164 ALA A O 1
ATOM 1275 N N . ILE A 1 165 ? -16.817 14.458 -2.150 1.00 72.94 165 ILE A N 1
ATOM 1276 C CA . ILE A 1 165 ? -16.761 13.370 -1.170 1.00 72.94 165 ILE A CA 1
ATOM 1277 C C . ILE A 1 165 ? -15.595 12.461 -1.555 1.00 72.94 165 ILE A C 1
ATOM 1279 O O . ILE A 1 165 ? -15.560 11.935 -2.666 1.00 72.94 165 ILE A O 1
ATOM 1283 N N . ILE A 1 166 ? -14.651 12.271 -0.635 1.00 79.75 166 ILE A N 1
ATOM 1284 C CA . ILE A 1 166 ? -13.474 11.426 -0.842 1.00 79.75 166 ILE A CA 1
ATOM 1285 C C 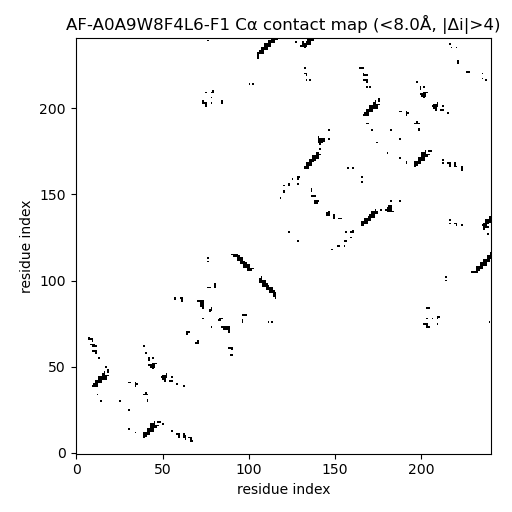. ILE A 1 166 ? -13.689 10.097 -0.122 1.00 79.75 166 ILE A C 1
ATOM 1287 O O . ILE A 1 166 ? -13.749 10.059 1.106 1.00 79.75 166 ILE A O 1
ATOM 1291 N N . GLY A 1 167 ? -13.761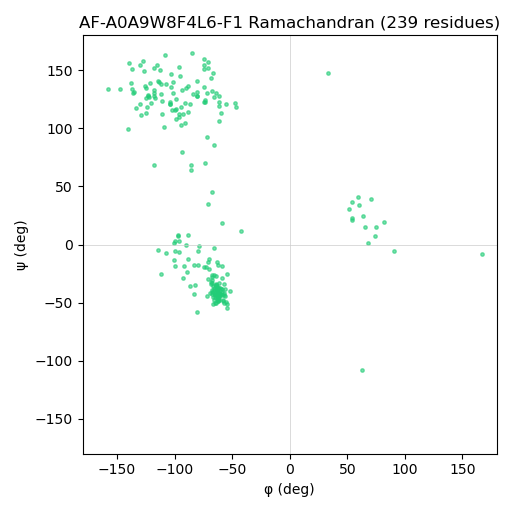 8.999 -0.875 1.00 89.44 167 GLY A N 1
ATOM 1292 C CA . GLY A 1 167 ? -13.653 7.662 -0.301 1.00 89.44 167 GLY A CA 1
ATOM 1293 C C . GLY A 1 167 ? -12.213 7.386 0.129 1.00 89.44 167 GLY A C 1
ATOM 1294 O O . GLY A 1 167 ? -11.290 7.592 -0.654 1.00 89.44 167 GLY A O 1
ATOM 1295 N N . MET A 1 168 ? -11.992 6.919 1.357 1.00 92.25 168 MET A N 1
ATOM 1296 C CA . MET A 1 168 ? -10.648 6.644 1.870 1.00 92.25 168 MET A CA 1
ATOM 1297 C C . MET A 1 168 ? -10.578 5.326 2.639 1.00 92.25 168 MET A C 1
ATOM 1299 O O . MET A 1 168 ? -11.556 4.923 3.264 1.00 92.25 168 MET A O 1
ATOM 1303 N N . VAL A 1 169 ? -9.407 4.687 2.624 1.00 95.62 169 VAL A N 1
ATOM 1304 C CA . VAL A 1 169 ? -9.027 3.596 3.532 1.00 95.62 169 VAL A CA 1
ATOM 1305 C C . VAL A 1 169 ? -7.604 3.849 4.035 1.00 95.62 169 VAL A C 1
ATOM 1307 O O . VAL A 1 169 ? -6.707 4.113 3.234 1.00 95.62 169 VAL A O 1
ATOM 1310 N N . LEU A 1 170 ? -7.387 3.763 5.349 1.00 96.62 170 LEU A N 1
ATOM 1311 C CA . LEU A 1 170 ? -6.055 3.829 5.954 1.00 96.62 170 LEU A CA 1
ATOM 1312 C C . LEU A 1 170 ? -5.458 2.418 6.062 1.00 96.62 170 LEU A C 1
ATOM 1314 O O . LEU A 1 170 ? -6.132 1.487 6.508 1.00 96.62 170 LEU A O 1
ATOM 1318 N N . VAL A 1 171 ? -4.186 2.249 5.690 1.00 96.44 171 VAL A N 1
ATOM 1319 C CA . VAL A 1 171 ? -3.539 0.928 5.639 1.00 96.44 171 VAL A CA 1
ATOM 1320 C C . VAL A 1 171 ? -2.204 0.902 6.370 1.00 96.44 171 VAL A C 1
ATOM 1322 O O . VAL A 1 171 ? -1.264 1.599 6.002 1.00 96.44 171 VAL A O 1
ATOM 1325 N N . GLY A 1 172 ? -2.091 0.031 7.373 1.00 96.06 172 GLY A N 1
ATOM 1326 C CA . GLY A 1 172 ? -0.827 -0.299 8.029 1.00 96.06 172 GLY A CA 1
ATOM 1327 C C . GLY A 1 172 ? -0.166 -1.497 7.351 1.00 96.06 172 GLY A C 1
ATOM 1328 O O . GLY A 1 172 ? -0.594 -2.630 7.526 1.00 96.06 172 GLY A O 1
ATOM 1329 N N . THR A 1 173 ? 0.870 -1.268 6.560 1.00 92.38 173 THR A N 1
ATOM 1330 C CA . THR A 1 173 ? 1.632 -2.310 5.856 1.00 92.38 173 THR A CA 1
ATOM 1331 C C . THR A 1 173 ? 2.727 -2.920 6.737 1.00 92.38 173 THR A C 1
ATOM 1333 O O . THR A 1 173 ? 3.108 -2.346 7.760 1.00 92.38 173 THR A O 1
ATOM 1336 N N . LYS A 1 174 ? 3.257 -4.076 6.314 1.00 90.69 174 LYS A N 1
ATOM 1337 C CA . LYS A 1 174 ? 4.332 -4.829 6.991 1.00 90.69 174 LYS A CA 1
ATOM 1338 C C . LYS A 1 174 ? 3.966 -5.274 8.409 1.00 90.69 174 LYS A C 1
ATOM 1340 O O . LYS A 1 174 ? 4.817 -5.329 9.295 1.00 90.69 174 LYS A O 1
ATOM 1345 N N . CYS A 1 175 ? 2.694 -5.605 8.638 1.00 95.38 175 CYS A N 1
ATOM 1346 C CA . CYS A 1 175 ? 2.209 -6.024 9.956 1.00 95.38 175 CYS A CA 1
ATOM 1347 C C . CYS A 1 175 ? 2.853 -7.326 10.471 1.00 95.38 175 CYS A C 1
ATOM 1349 O O . CYS A 1 175 ? 2.753 -7.629 11.657 1.00 95.38 175 CYS A O 1
ATOM 1351 N N . ASP A 1 176 ? 3.520 -8.084 9.593 1.00 93.19 176 ASP A N 1
ATOM 1352 C CA . ASP A 1 176 ? 4.313 -9.267 9.929 1.00 93.19 176 ASP A CA 1
ATOM 1353 C C . ASP A 1 176 ? 5.613 -8.953 10.687 1.00 93.19 176 ASP A C 1
ATOM 1355 O O . ASP A 1 176 ? 6.125 -9.822 11.392 1.00 93.19 176 ASP A O 1
ATOM 1359 N N . LEU A 1 177 ? 6.123 -7.721 10.608 1.00 91.00 177 LEU A N 1
ATOM 1360 C CA . LEU A 1 177 ? 7.337 -7.288 11.307 1.00 91.00 177 LEU A CA 1
ATOM 1361 C C . LEU A 1 177 ? 7.019 -6.827 12.739 1.00 91.00 177 LEU A C 1
ATOM 1363 O O . LEU A 1 177 ? 7.168 -5.657 13.088 1.00 91.00 177 LEU A O 1
ATOM 1367 N N . VAL A 1 178 ? 6.548 -7.760 13.572 1.00 93.50 178 VAL A N 1
ATOM 1368 C CA . VAL A 1 178 ? 6.067 -7.478 14.938 1.00 93.50 178 VAL A CA 1
ATOM 1369 C C . VAL A 1 178 ? 7.152 -6.849 15.818 1.00 93.50 178 VAL A C 1
ATOM 1371 O O . VAL A 1 178 ? 6.873 -5.878 16.517 1.00 93.50 178 VAL A O 1
ATOM 1374 N N . ASP A 1 179 ? 8.386 -7.349 15.738 1.00 92.94 179 ASP A N 1
ATOM 1375 C CA . ASP A 1 179 ? 9.510 -6.880 16.565 1.00 92.94 179 ASP A CA 1
ATOM 1376 C C . ASP A 1 179 ? 10.040 -5.497 16.147 1.00 92.94 179 ASP A C 1
ATOM 1378 O O . ASP A 1 179 ? 10.697 -4.813 16.930 1.00 92.94 179 ASP A O 1
ATOM 1382 N N . GLU A 1 180 ? 9.745 -5.065 14.918 1.00 92.25 180 GLU A N 1
ATOM 1383 C CA . GLU A 1 180 ? 10.144 -3.760 14.375 1.00 92.25 180 GLU A CA 1
ATOM 1384 C C . GLU A 1 180 ? 9.005 -2.731 14.432 1.00 92.25 180 GLU A C 1
ATOM 1386 O O . GLU A 1 180 ? 9.150 -1.607 13.940 1.00 92.25 180 GLU A O 1
ATOM 1391 N N . ARG A 1 181 ? 7.851 -3.101 15.003 1.00 96.62 181 ARG A N 1
ATOM 1392 C CA . ARG A 1 181 ? 6.671 -2.239 15.072 1.00 96.62 181 ARG A CA 1
ATOM 1393 C C . ARG A 1 181 ? 6.973 -0.969 15.867 1.00 96.62 181 ARG A C 1
ATOM 1395 O O . ARG A 1 181 ? 7.408 -1.016 17.013 1.00 96.62 181 ARG A O 1
ATOM 1402 N N . GLN A 1 182 ? 6.665 0.170 15.254 1.00 96.69 182 GLN A N 1
ATOM 1403 C CA . GLN A 1 182 ? 6.779 1.500 15.857 1.00 96.69 182 GLN A CA 1
ATOM 1404 C C . GLN A 1 182 ? 5.414 2.154 16.094 1.00 96.69 182 GLN A C 1
ATOM 1406 O O . GLN A 1 182 ? 5.312 2.991 16.981 1.00 96.69 182 GLN A O 1
ATOM 1411 N N . VAL A 1 183 ? 4.390 1.769 15.323 1.00 97.56 183 VAL A N 1
ATOM 1412 C CA . VAL A 1 183 ? 3.021 2.299 15.409 1.00 97.56 183 VAL A CA 1
ATOM 1413 C C . VAL A 1 183 ? 2.099 1.214 15.958 1.00 97.56 183 VAL A C 1
ATOM 1415 O O . VAL A 1 183 ? 2.019 0.112 15.391 1.00 97.56 183 VAL A O 1
ATOM 1418 N N . SER A 1 184 ? 1.401 1.499 17.057 1.00 98.12 184 SER A N 1
ATOM 1419 C CA . SER A 1 184 ? 0.435 0.547 17.610 1.00 98.12 184 SER A CA 1
ATOM 1420 C C . SER A 1 184 ? -0.847 0.497 16.777 1.00 98.12 184 SER A C 1
ATOM 1422 O O . SER A 1 184 ? -1.179 1.424 16.031 1.00 98.12 184 SER A O 1
ATOM 1424 N N . ARG A 1 185 ? -1.599 -0.598 16.913 1.00 97.44 185 ARG A N 1
ATOM 1425 C CA . ARG A 1 185 ? -2.890 -0.733 16.234 1.00 97.44 185 ARG A CA 1
ATOM 1426 C C . ARG A 1 185 ? -3.883 0.311 16.743 1.00 97.44 185 ARG A C 1
ATOM 1428 O O . ARG A 1 185 ? -4.682 0.823 15.969 1.00 97.44 185 ARG A O 1
ATOM 1435 N N . GLU A 1 186 ? -3.815 0.639 18.028 1.00 98.25 186 GLU A N 1
ATOM 1436 C CA . GLU A 1 186 ? -4.680 1.613 18.691 1.00 98.25 186 GLU A CA 1
ATOM 1437 C C . GLU A 1 186 ? -4.414 3.034 18.183 1.00 98.25 186 GLU A C 1
ATOM 1439 O O . GLU A 1 186 ? -5.356 3.770 17.900 1.00 98.25 186 GLU A O 1
ATOM 1444 N N . GLU A 1 187 ? -3.143 3.414 18.012 1.00 97.94 187 GLU A N 1
ATOM 1445 C CA . GLU A 1 187 ? -2.763 4.717 17.452 1.00 97.94 187 GLU A CA 1
ATOM 1446 C C . GLU A 1 187 ? -3.236 4.865 16.006 1.00 97.94 187 GLU A C 1
ATOM 1448 O O . GLU A 1 187 ? -3.787 5.901 15.625 1.00 97.94 187 GLU A O 1
ATOM 1453 N N . ALA A 1 188 ? -3.042 3.822 15.198 1.00 98.12 188 ALA A N 1
ATOM 1454 C CA . ALA A 1 188 ? -3.479 3.816 13.813 1.00 98.12 188 ALA A CA 1
ATOM 1455 C C . ALA A 1 188 ? -5.006 3.831 13.675 1.00 98.12 188 ALA A C 1
ATOM 1457 O O . ALA A 1 188 ? -5.536 4.574 12.848 1.00 98.12 188 ALA A O 1
ATOM 1458 N N . GLN A 1 189 ? -5.712 3.072 14.517 1.00 98.38 189 GLN A N 1
ATOM 1459 C CA . GLN A 1 189 ? -7.172 3.079 14.563 1.00 98.38 189 GLN A CA 1
ATOM 1460 C C . GLN A 1 189 ? -7.705 4.460 14.953 1.00 98.38 189 GLN A C 1
ATOM 1462 O O . GLN A 1 189 ? -8.600 4.963 14.286 1.00 98.38 189 GLN A O 1
ATOM 1467 N N . ALA A 1 190 ? -7.110 5.115 15.953 1.00 98.50 190 ALA A N 1
ATOM 1468 C CA . ALA A 1 190 ? -7.515 6.461 16.353 1.00 98.50 190 ALA A CA 1
ATOM 1469 C C . ALA A 1 190 ? -7.363 7.487 15.213 1.00 98.50 190 ALA A C 1
ATOM 1471 O O . ALA A 1 190 ? -8.213 8.362 15.056 1.00 98.50 190 ALA A O 1
ATOM 1472 N N . MET A 1 191 ? -6.312 7.376 14.389 1.00 97.75 191 MET A N 1
ATOM 1473 C CA . MET A 1 191 ? -6.158 8.218 13.194 1.00 97.75 191 MET A CA 1
ATOM 1474 C C . MET A 1 191 ? -7.222 7.914 12.132 1.00 97.75 191 MET A C 1
ATOM 1476 O O . MET A 1 191 ? -7.739 8.838 11.512 1.00 97.75 191 MET A O 1
ATOM 1480 N N . ALA A 1 192 ? -7.555 6.642 11.913 1.00 97.75 192 ALA A N 1
ATOM 1481 C CA . ALA A 1 192 ? -8.598 6.262 10.963 1.00 97.75 192 ALA A CA 1
ATOM 1482 C C . ALA A 1 192 ? -9.988 6.741 11.405 1.00 97.75 192 ALA A C 1
ATOM 1484 O O . ALA A 1 192 ? -10.752 7.238 10.580 1.00 97.75 192 ALA A O 1
ATOM 1485 N N . ASP A 1 193 ? -10.276 6.668 12.706 1.00 97.50 193 ASP A N 1
ATOM 1486 C CA . ASP A 1 193 ? -11.509 7.190 13.298 1.00 97.50 193 ASP A CA 1
ATOM 1487 C C . ASP A 1 193 ? -11.604 8.713 13.103 1.00 97.50 193 ASP A C 1
ATOM 1489 O O . ASP A 1 193 ? -12.654 9.222 12.721 1.00 97.50 193 ASP A O 1
ATOM 1493 N N . GLU A 1 194 ? -10.496 9.441 13.282 1.00 96.12 194 GLU A N 1
ATOM 1494 C CA . GLU A 1 194 ? -10.414 10.880 12.990 1.00 96.12 194 GLU A CA 1
ATOM 1495 C C . GLU A 1 194 ? -10.615 11.193 11.497 1.00 96.12 194 GLU A C 1
ATOM 1497 O O . GLU A 1 194 ? -11.196 12.217 11.141 1.00 96.12 194 GLU A O 1
ATOM 1502 N N . PHE A 1 195 ? -10.135 10.320 10.608 1.00 94.00 195 PHE A N 1
ATOM 1503 C CA . PHE A 1 195 ? -10.337 10.445 9.162 1.00 94.00 195 PHE A CA 1
ATOM 1504 C C . PHE A 1 195 ? -11.720 9.972 8.702 1.00 94.00 195 PHE A C 1
ATOM 1506 O O . PHE A 1 195 ? -12.031 10.119 7.520 1.00 94.00 195 PHE A O 1
ATOM 1513 N N . GLU A 1 196 ? -12.528 9.413 9.607 1.00 94.31 196 GLU A N 1
ATOM 1514 C CA . GLU A 1 196 ? -13.818 8.781 9.324 1.00 94.31 196 GLU A CA 1
ATOM 1515 C C . GLU A 1 196 ? -13.720 7.681 8.249 1.00 94.31 196 GLU A C 1
ATOM 1517 O O . GLU A 1 196 ? -14.618 7.506 7.417 1.00 94.31 196 GLU A O 1
ATOM 1522 N N . CYS A 1 197 ? -12.619 6.922 8.257 1.00 95.69 197 CYS A N 1
ATOM 1523 C CA . CYS A 1 197 ? -12.329 5.901 7.256 1.00 95.69 197 CYS A CA 1
ATOM 1524 C C . CYS A 1 197 ? -11.998 4.530 7.876 1.00 95.69 197 CYS A C 1
ATOM 1526 O O . CYS A 1 197 ? -11.608 4.440 9.040 1.00 95.69 197 CYS A O 1
ATOM 1528 N N . PRO A 1 198 ? -12.155 3.418 7.131 1.00 97.50 198 PRO A N 1
ATOM 1529 C CA . PRO A 1 198 ? -11.745 2.108 7.619 1.00 97.50 198 PRO A CA 1
ATOM 1530 C C . PRO A 1 198 ? -10.223 2.001 7.766 1.00 97.50 198 PRO A C 1
ATOM 1532 O O . PRO A 1 198 ? -9.473 2.539 6.951 1.00 97.50 198 PRO A O 1
ATOM 1535 N N . TYR A 1 199 ? -9.784 1.212 8.748 1.00 98.12 199 TYR A N 1
ATOM 1536 C CA . TYR A 1 199 ? -8.385 0.831 8.936 1.00 98.12 199 TYR A CA 1
ATOM 1537 C C . TYR A 1 199 ? -8.166 -0.662 8.674 1.00 98.12 199 TYR A C 1
ATOM 1539 O O . TYR A 1 199 ? -8.962 -1.497 9.114 1.00 98.12 199 TYR A O 1
ATOM 1547 N N . VAL A 1 200 ? -7.075 -1.002 7.982 1.00 98.00 200 VAL A N 1
ATOM 1548 C CA . VAL A 1 200 ? -6.646 -2.389 7.736 1.00 98.00 200 VAL A CA 1
ATOM 1549 C C . VAL A 1 200 ? -5.140 -2.517 7.929 1.00 98.00 200 VAL A C 1
ATOM 1551 O O . VAL A 1 200 ? -4.369 -1.735 7.381 1.00 98.00 200 VAL A O 1
ATOM 1554 N N . GLU A 1 201 ? -4.701 -3.547 8.648 1.00 97.69 201 GLU A N 1
ATOM 1555 C CA . GLU A 1 201 ? -3.295 -3.958 8.642 1.00 97.69 201 GLU A CA 1
ATOM 1556 C C . GLU A 1 201 ? -3.059 -5.052 7.602 1.00 97.69 201 GLU A C 1
ATOM 1558 O O . GLU A 1 201 ? -3.819 -6.017 7.553 1.00 97.69 201 GLU A O 1
ATOM 1563 N N . THR A 1 202 ? -2.007 -4.924 6.791 1.00 95.88 202 THR A N 1
ATOM 1564 C CA . THR A 1 202 ? -1.680 -5.849 5.700 1.00 95.88 202 THR A CA 1
ATOM 1565 C C . THR A 1 202 ? -0.224 -6.310 5.736 1.00 95.88 202 THR A C 1
ATOM 1567 O O . THR A 1 202 ? 0.679 -5.610 6.204 1.00 95.88 202 THR A O 1
ATOM 1570 N N . SER A 1 203 ? 0.020 -7.492 5.167 1.00 92.06 203 SER A N 1
ATOM 1571 C CA . SER A 1 203 ? 1.366 -7.976 4.859 1.00 92.06 203 SER A CA 1
ATOM 1572 C C . SER A 1 203 ? 1.413 -8.441 3.412 1.00 92.06 203 SER A C 1
ATOM 1574 O O . SER A 1 203 ? 0.823 -9.464 3.064 1.00 92.06 203 SER A O 1
ATOM 1576 N N . ALA A 1 204 ? 2.147 -7.721 2.562 1.00 87.69 204 ALA A N 1
ATOM 1577 C CA . ALA A 1 204 ? 2.385 -8.166 1.190 1.00 87.69 204 ALA A CA 1
ATOM 1578 C C . ALA A 1 204 ? 3.190 -9.479 1.159 1.00 87.69 204 ALA A C 1
ATOM 1580 O O . ALA A 1 204 ? 2.940 -10.337 0.314 1.00 87.69 204 ALA A O 1
ATOM 1581 N N . ARG A 1 205 ? 4.103 -9.660 2.124 1.00 86.06 205 ARG A N 1
ATOM 1582 C CA . ARG A 1 205 ? 4.940 -10.856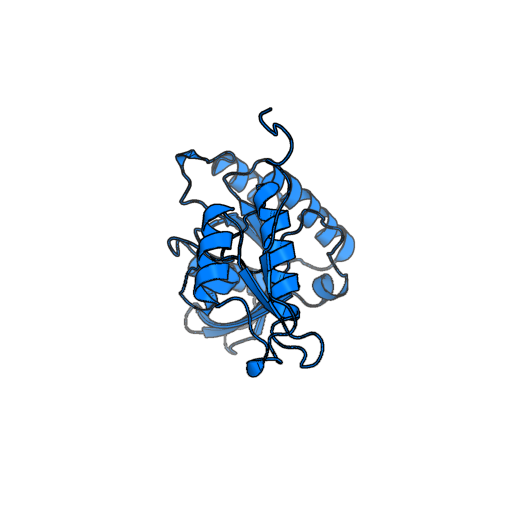 2.265 1.00 86.06 205 ARG A CA 1
ATOM 1583 C C . ARG A 1 205 ? 4.116 -12.099 2.584 1.00 86.06 205 ARG A C 1
ATOM 1585 O O . ARG A 1 205 ? 4.268 -13.120 1.920 1.00 86.06 205 ARG A O 1
ATOM 1592 N N . LEU A 1 206 ? 3.250 -12.015 3.594 1.00 88.75 206 LEU A N 1
ATOM 1593 C CA . LEU A 1 206 ? 2.432 -13.148 4.034 1.00 88.75 206 LEU A CA 1
ATOM 1594 C C . LEU A 1 206 ? 1.097 -13.250 3.283 1.00 88.75 206 LEU A C 1
ATOM 1596 O O . LEU A 1 206 ? 0.428 -14.275 3.352 1.00 88.75 206 LEU A O 1
ATOM 1600 N N . GLY A 1 207 ? 0.705 -12.214 2.537 1.00 89.06 207 GLY A N 1
ATOM 1601 C CA . GLY A 1 207 ? -0.624 -12.109 1.932 1.00 89.06 207 GLY A CA 1
ATOM 1602 C C . GLY A 1 207 ? -1.736 -11.769 2.930 1.00 89.06 207 GLY A C 1
ATOM 1603 O O . GLY A 1 207 ? -2.908 -11.920 2.598 1.00 89.06 207 GLY A O 1
ATOM 1604 N N . THR A 1 208 ? -1.397 -11.313 4.137 1.00 94.50 208 THR A N 1
ATOM 1605 C CA . THR A 1 208 ? -2.368 -11.000 5.194 1.00 94.50 208 THR A CA 1
ATOM 1606 C C . THR A 1 208 ? -3.254 -9.819 4.798 1.00 94.50 208 THR A C 1
ATOM 1608 O O . THR A 1 208 ? -2.735 -8.754 4.456 1.00 94.50 208 THR A O 1
ATOM 1611 N N . ASN A 1 209 ? -4.576 -10.015 4.880 1.00 95.38 209 ASN A N 1
ATOM 1612 C CA . ASN A 1 209 ? -5.643 -9.020 4.679 1.00 95.38 209 ASN A CA 1
ATOM 1613 C C . ASN A 1 209 ? -5.603 -8.251 3.346 1.00 95.38 209 ASN A C 1
ATOM 1615 O O . ASN A 1 209 ? -6.197 -7.180 3.228 1.00 95.38 209 ASN A O 1
ATOM 1619 N N . ILE A 1 210 ? -4.926 -8.788 2.327 1.00 92.81 210 ILE A N 1
ATOM 1620 C CA . ILE A 1 210 ? -4.821 -8.128 1.020 1.00 92.81 210 ILE A CA 1
ATOM 1621 C C . ILE A 1 210 ? -6.199 -8.052 0.348 1.00 92.81 210 ILE A C 1
ATOM 1623 O O . ILE A 1 210 ? -6.600 -6.977 -0.081 1.00 92.81 210 ILE A O 1
ATOM 1627 N N . ASP A 1 211 ? -6.957 -9.151 0.313 1.00 92.00 211 ASP A N 1
ATOM 1628 C CA . ASP A 1 211 ? -8.314 -9.134 -0.252 1.00 92.00 211 ASP A CA 1
ATOM 1629 C C . ASP A 1 211 ? -9.274 -8.293 0.606 1.00 92.00 211 ASP A C 1
ATOM 1631 O O . ASP A 1 211 ? -10.068 -7.529 0.065 1.00 92.00 211 ASP A O 1
ATOM 1635 N N . GLU A 1 212 ? -9.164 -8.367 1.940 1.00 94.19 212 GLU A N 1
ATOM 1636 C CA . GLU A 1 212 ? -9.992 -7.574 2.862 1.00 94.19 212 GLU A CA 1
ATOM 1637 C C . GLU A 1 212 ? -9.853 -6.068 2.605 1.00 94.19 212 GLU A C 1
ATOM 1639 O O . GLU A 1 212 ? -10.856 -5.351 2.607 1.00 94.19 212 GLU A O 1
ATOM 1644 N N . LEU A 1 213 ? -8.631 -5.591 2.349 1.00 94.75 213 LEU A N 1
ATOM 1645 C CA . LEU A 1 213 ? -8.383 -4.200 1.990 1.00 94.75 213 LEU A CA 1
ATOM 1646 C C . LEU A 1 213 ? -9.223 -3.777 0.779 1.00 94.75 213 LEU A C 1
ATOM 1648 O O . LEU A 1 213 ? -9.985 -2.816 0.866 1.00 94.75 213 LEU A O 1
ATOM 1652 N N . PHE A 1 214 ? -9.117 -4.507 -0.330 1.00 92.56 214 PHE A N 1
ATOM 1653 C CA . PHE A 1 214 ? -9.803 -4.134 -1.568 1.00 92.56 214 PHE A CA 1
ATOM 1654 C C . PHE A 1 214 ? -11.322 -4.333 -1.488 1.00 92.56 214 PHE A C 1
ATOM 1656 O O . PHE A 1 214 ? -12.067 -3.552 -2.076 1.00 92.56 214 PHE A O 1
ATOM 1663 N N . ILE A 1 215 ? -11.802 -5.295 -0.693 1.00 92.94 215 ILE A N 1
ATOM 1664 C CA . ILE A 1 215 ? -13.231 -5.426 -0.367 1.00 92.94 215 ILE A CA 1
ATOM 1665 C C . ILE A 1 215 ? -13.730 -4.180 0.380 1.00 92.94 215 ILE A C 1
ATOM 1667 O O . ILE A 1 215 ? -14.755 -3.605 0.013 1.00 92.94 215 ILE A O 1
ATOM 1671 N N . LYS A 1 216 ? -13.001 -3.705 1.400 1.00 94.31 216 LYS A N 1
ATOM 1672 C CA . LYS A 1 216 ? -13.369 -2.471 2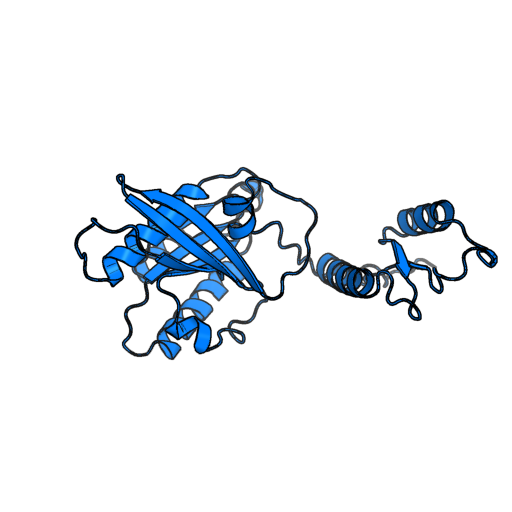.116 1.00 94.31 216 LYS A CA 1
ATOM 1673 C C . LYS A 1 216 ? -13.325 -1.246 1.211 1.00 94.31 216 LYS A C 1
ATOM 1675 O O . LYS A 1 216 ? -14.200 -0.392 1.337 1.00 94.31 216 LYS A O 1
ATOM 1680 N N . SER A 1 217 ? -12.365 -1.169 0.290 1.00 92.94 217 SER A N 1
ATOM 1681 C CA . SER A 1 217 ? -12.329 -0.107 -0.719 1.00 92.94 217 SER A CA 1
ATOM 1682 C C . SER A 1 217 ? -13.612 -0.080 -1.554 1.00 92.94 217 SER A C 1
ATOM 1684 O O . SER A 1 217 ? -14.187 0.989 -1.721 1.00 92.94 217 SER A O 1
ATOM 1686 N N . ILE A 1 218 ? -14.130 -1.230 -1.997 1.00 91.31 218 ILE A N 1
ATOM 1687 C CA . ILE A 1 218 ? -15.403 -1.295 -2.743 1.00 91.31 218 ILE A CA 1
ATOM 1688 C C . ILE A 1 218 ? -16.572 -0.789 -1.894 1.00 91.31 218 ILE A C 1
ATOM 1690 O O . ILE A 1 218 ? -17.344 0.048 -2.358 1.00 91.31 218 ILE A O 1
ATOM 1694 N N . TYR A 1 219 ? -16.680 -1.214 -0.630 1.00 91.62 219 TYR A N 1
ATOM 1695 C CA . TYR A 1 219 ? -17.733 -0.703 0.257 1.00 91.62 219 TYR A CA 1
ATOM 1696 C C . TYR A 1 219 ? -17.657 0.819 0.438 1.00 91.62 219 TYR A C 1
ATOM 1698 O O . TYR A 1 219 ? -18.687 1.496 0.461 1.00 91.62 219 TYR A O 1
ATOM 1706 N N . VAL A 1 220 ? -16.445 1.370 0.535 1.00 91.69 220 VAL A N 1
ATOM 1707 C CA . VAL A 1 220 ? -16.225 2.819 0.599 1.00 91.69 220 VAL A CA 1
ATOM 1708 C C . VAL A 1 220 ? -16.653 3.502 -0.705 1.00 91.69 220 VAL A C 1
ATOM 1710 O O . VAL A 1 220 ? -17.366 4.502 -0.641 1.00 91.69 220 VAL A O 1
ATOM 1713 N N . ALA A 1 221 ? -16.295 2.953 -1.870 1.00 88.06 221 ALA A N 1
ATOM 1714 C CA . ALA A 1 221 ? -16.715 3.477 -3.173 1.00 88.06 221 ALA A CA 1
ATOM 1715 C C . ALA A 1 221 ? -18.249 3.521 -3.297 1.00 88.06 221 ALA A C 1
ATOM 1717 O O . ALA A 1 221 ? -18.824 4.561 -3.623 1.00 88.06 221 ALA A O 1
ATOM 1718 N N . ASN A 1 222 ? -18.923 2.420 -2.955 1.00 86.75 222 ASN A N 1
ATOM 1719 C CA . ASN A 1 222 ? -20.381 2.302 -3.035 1.00 86.75 222 ASN A CA 1
ATOM 1720 C C . ASN A 1 222 ? -21.091 3.294 -2.101 1.00 86.75 222 ASN A C 1
ATOM 1722 O O . ASN A 1 222 ? -22.094 3.907 -2.478 1.00 86.75 222 ASN A O 1
ATOM 1726 N N . LYS A 1 223 ? -20.545 3.513 -0.897 1.00 84.75 223 LYS A N 1
ATOM 1727 C CA . LYS A 1 223 ? -21.064 4.517 0.041 1.00 84.75 223 LYS A CA 1
ATOM 1728 C C . LYS A 1 223 ? -20.957 5.932 -0.535 1.00 84.75 223 LYS A C 1
ATOM 1730 O O . LYS A 1 223 ? -21.922 6.690 -0.449 1.00 84.75 223 LYS A O 1
ATOM 1735 N N . SER A 1 224 ? -19.828 6.275 -1.157 1.00 78.19 224 SER A N 1
ATOM 1736 C CA . SER A 1 224 ? -19.618 7.585 -1.795 1.00 78.19 224 SER A CA 1
ATOM 1737 C C . SER A 1 224 ? -20.566 7.837 -2.974 1.00 78.19 224 SER A C 1
ATOM 1739 O O . SER A 1 224 ? -20.915 8.985 -3.240 1.00 78.19 224 SER A O 1
ATOM 1741 N N . ARG A 1 225 ? -21.047 6.779 -3.642 1.00 75.94 225 ARG A N 1
ATOM 1742 C CA . ARG A 1 225 ? -22.042 6.845 -4.732 1.00 75.94 225 ARG A CA 1
ATOM 1743 C C . ARG A 1 225 ? -23.493 7.030 -4.261 1.00 75.94 225 ARG A C 1
ATOM 1745 O O . ARG A 1 225 ? -24.391 7.120 -5.092 1.00 75.94 225 ARG A O 1
ATOM 1752 N N . GLY A 1 226 ? -23.747 7.091 -2.952 1.00 67.12 226 GLY A N 1
ATOM 1753 C CA . GLY A 1 226 ? -25.099 7.264 -2.410 1.00 67.12 226 GLY A CA 1
ATOM 1754 C C . GLY A 1 226 ? -25.928 5.976 -2.330 1.00 67.12 226 GLY A C 1
ATOM 1755 O O . GLY A 1 226 ? -27.146 6.067 -2.207 1.00 67.12 226 GLY A O 1
ATOM 1756 N N . GLY A 1 227 ? -25.290 4.796 -2.368 1.00 59.75 227 GLY A N 1
ATOM 1757 C CA . GLY A 1 227 ? -25.953 3.507 -2.122 1.00 59.75 227 GLY A CA 1
ATOM 1758 C C . GLY A 1 227 ? -26.918 3.048 -3.223 1.00 59.75 227 GLY A C 1
ATOM 1759 O O . GLY A 1 227 ? -27.997 2.551 -2.910 1.00 59.75 227 GLY A O 1
ATOM 1760 N N . LEU A 1 228 ? -26.565 3.257 -4.496 1.00 48.41 228 LEU A N 1
ATOM 1761 C CA . LEU A 1 228 ? -27.383 2.843 -5.643 1.00 48.41 228 LEU A CA 1
ATOM 1762 C C . LEU A 1 228 ? -27.338 1.326 -5.901 1.00 48.41 228 LEU A C 1
ATOM 1764 O O . LEU A 1 228 ? -26.353 0.663 -5.601 1.00 48.41 228 LEU A O 1
ATOM 1768 N N . ASP A 1 229 ? -28.445 0.840 -6.469 1.00 50.62 229 ASP A N 1
ATOM 1769 C CA . ASP A 1 229 ? -28.850 -0.554 -6.685 1.00 50.62 229 ASP A CA 1
ATOM 1770 C C . ASP A 1 229 ? -27.756 -1.453 -7.303 1.00 50.62 229 ASP A C 1
ATOM 1772 O O . ASP A 1 229 ? -27.286 -1.242 -8.422 1.00 50.62 229 ASP A O 1
ATOM 1776 N N . ASP A 1 230 ? -27.428 -2.507 -6.564 1.00 52.88 230 ASP A N 1
ATOM 1777 C CA . ASP A 1 230 ? -26.325 -3.472 -6.684 1.00 52.88 230 ASP A CA 1
ATOM 1778 C C . ASP A 1 230 ? -26.442 -4.458 -7.879 1.00 52.88 230 ASP A C 1
ATOM 1780 O O . ASP A 1 230 ? -26.099 -5.639 -7.799 1.00 52.88 230 ASP A O 1
ATOM 1784 N N . SER A 1 231 ? -26.985 -4.011 -9.014 1.00 50.91 231 SER A N 1
ATOM 1785 C CA . SER A 1 231 ? -27.383 -4.899 -10.124 1.00 50.91 231 SER A CA 1
ATOM 1786 C C . SER A 1 231 ? -26.486 -4.853 -11.367 1.00 50.91 231 SER A C 1
ATOM 1788 O O . SER A 1 231 ? -26.626 -5.711 -12.243 1.00 50.91 231 SER A O 1
ATOM 1790 N N . SER A 1 232 ? -25.518 -3.935 -11.438 1.00 51.53 232 SER A N 1
ATOM 1791 C CA . SER A 1 232 ? -24.466 -3.943 -12.460 1.00 51.53 232 SER A CA 1
ATOM 1792 C C . SER A 1 232 ? -23.089 -3.975 -11.813 1.00 51.53 232 SER A C 1
ATOM 1794 O O . SER A 1 232 ? -22.773 -3.175 -10.939 1.00 51.53 232 SER A O 1
ATOM 1796 N N . GLY A 1 233 ? -22.261 -4.926 -12.244 1.00 57.03 233 GLY A N 1
ATOM 1797 C CA . GLY A 1 233 ? -20.856 -4.961 -11.870 1.00 57.03 233 GLY A CA 1
ATOM 1798 C C . GLY A 1 233 ? -20.145 -3.709 -12.366 1.00 57.03 233 GLY A C 1
ATOM 1799 O O . GLY A 1 233 ? -19.911 -3.566 -13.567 1.00 57.03 233 GLY A O 1
ATOM 1800 N N . ASP A 1 234 ? -19.834 -2.796 -11.452 1.00 72.56 234 ASP A N 1
ATOM 1801 C CA . ASP A 1 234 ? -19.267 -1.501 -11.800 1.00 72.56 234 ASP A CA 1
ATOM 1802 C C . ASP A 1 234 ? -17.737 -1.497 -11.694 1.00 72.56 234 ASP A C 1
ATOM 1804 O O . ASP A 1 234 ? -17.115 -2.228 -10.914 1.00 72.56 234 ASP A O 1
ATOM 1808 N N . LYS A 1 235 ? -17.111 -0.629 -12.495 1.00 77.88 235 LYS A N 1
ATOM 1809 C CA . LYS A 1 235 ? -15.688 -0.309 -12.359 1.00 77.88 235 LYS A CA 1
ATOM 1810 C C . LYS A 1 235 ? -15.488 0.435 -11.039 1.00 77.88 235 LYS A C 1
ATOM 1812 O O . LYS A 1 235 ? -16.223 1.384 -10.788 1.00 77.88 235 LYS A O 1
ATOM 1817 N N . ALA A 1 236 ? -14.503 0.034 -10.240 1.00 80.62 236 ALA A N 1
ATOM 1818 C CA . ALA A 1 236 ? -14.064 0.769 -9.056 1.00 80.62 236 ALA A CA 1
ATOM 1819 C C . ALA A 1 236 ? -12.612 1.219 -9.250 1.00 80.62 236 ALA A C 1
ATOM 1821 O O . ALA A 1 236 ? -11.749 0.395 -9.560 1.00 80.62 236 ALA A O 1
ATOM 1822 N N . MET A 1 237 ? -12.336 2.515 -9.093 1.00 79.38 237 MET A N 1
ATOM 1823 C CA . MET A 1 237 ? -10.982 3.067 -9.253 1.00 79.38 237 MET A CA 1
ATOM 1824 C C . MET A 1 237 ? -10.349 3.385 -7.897 1.00 79.38 237 MET A C 1
ATOM 1826 O O . MET A 1 237 ? -10.874 4.192 -7.125 1.00 79.38 237 MET A O 1
ATOM 1830 N N . CYS A 1 238 ? -9.211 2.750 -7.618 1.00 80.69 238 CYS A N 1
ATOM 1831 C CA . CYS A 1 238 ? -8.453 2.906 -6.383 1.00 80.69 238 CYS A CA 1
ATOM 1832 C C . CYS A 1 238 ? -7.062 3.478 -6.662 1.00 80.69 238 CYS A C 1
ATOM 1834 O O . CYS A 1 238 ? -6.315 2.938 -7.479 1.00 80.69 238 CYS A O 1
ATOM 1836 N N . LEU A 1 239 ? -6.681 4.514 -5.920 1.00 78.00 239 LEU A N 1
ATOM 1837 C CA . LEU A 1 239 ? -5.319 5.045 -5.910 1.00 78.00 239 LEU A CA 1
ATOM 1838 C C . LEU A 1 239 ? -4.606 4.615 -4.633 1.00 78.00 239 LEU A C 1
ATOM 1840 O O . LEU A 1 239 ? -5.082 4.913 -3.540 1.00 78.00 239 LEU A O 1
ATOM 1844 N N . PHE A 1 240 ? -3.476 3.932 -4.773 1.00 78.25 240 PHE A N 1
ATOM 1845 C CA . PHE A 1 240 ? -2.622 3.505 -3.671 1.00 78.25 240 PHE A CA 1
ATOM 1846 C C . PHE A 1 240 ? -1.459 4.490 -3.512 1.00 78.25 240 PHE A C 1
ATOM 1848 O O . PHE A 1 240 ? -0.750 4.779 -4.484 1.00 78.25 240 PHE A O 1
ATOM 1855 N N . MET A 1 241 ? -1.303 5.034 -2.303 1.00 70.38 241 MET A N 1
ATOM 1856 C CA . MET A 1 241 ? -0.366 6.117 -1.978 1.00 70.38 241 MET A CA 1
ATOM 1857 C C . MET A 1 241 ? 0.354 5.886 -0.658 1.00 70.38 241 MET A C 1
ATOM 1859 O O . MET A 1 241 ? -0.297 5.367 0.278 1.00 70.38 241 MET A O 1
#

Nearest PDB structures (foldseek):
  3sea-assembly2_B  TM=9.556E-01  e=6.060E-13  Homo sapiens
  4o2l-assembly2_B  TM=9.593E-01  e=2.052E-12  Mus musculus
  5wds-assembly1_A  TM=9.113E-01  e=5.123E-12  Choanoflagellata
  2ery-assembly2_B  TM=8.780E-01  e=1.735E-11  Homo sapiens
  2fn4-assembly1_A  TM=8.894E-01  e=5.874E-11  Homo sapiens

Secondary structure (DSSP, 8-state):
---TT-TT----EEE--TT-GGG--S-HHHHHHHHHHTT--EEE-BTTTTBTHHHHHHHHHHHHHHTTT----S-HHHHHHHS---SS----SEEEEEEEEEETTEEEEEEEEEE---S-TT---HHHHHH-SEEEEEEETT-HHHHHHHHHHHHHHHHHHTTS--EEEEEEE-TT-GGG--S-HHHHHHHHHHTTS-EEE-BTTTTBTHHHHHHHHHHHHHHHTTS--TTS--EEEEEE-

Radius of gyration: 21.77 Å; Cα contacts (8 Å, |Δi|>4): 382; chains: 1; bounding box: 74×36×50 Å